Protein AF-A0A024ULC2-F1 (afdb_monomer)

Mean predicted aligned error: 21.26 Å

Organism: NCBI:txid157072

Radius of gyration: 37.59 Å; Cα contacts (8 Å, |Δi|>4): 37; chains: 1; bounding box: 92×59×92 Å

Solvent-accessible surface area (backbone atoms only — not comparable to full-atom values): 13188 Å² total; per-residue (Å²): 132,84,49,76,69,58,52,54,53,50,55,54,48,53,55,51,50,47,55,50,49,51,52,53,53,57,49,44,41,75,72,66,74,50,62,70,65,60,57,52,50,54,48,52,52,52,51,49,56,51,52,52,50,54,51,51,54,50,48,54,50,54,48,55,60,52,65,73,60,80,84,87,84,85,86,86,90,84,86,91,90,89,62,66,71,68,48,52,57,50,50,52,56,51,48,53,53,50,51,52,52,50,48,54,51,47,57,49,50,51,51,54,51,52,55,60,70,69,58,78,51,70,68,54,56,52,51,51,55,51,47,58,59,28,51,80,70,78,48,81,93,76,93,71,70,95,54,102,52,35,70,55,55,52,52,52,50,54,30,49,77,70,62,72,46,75,87,72,86,68,77,94,66,95,77,85,53,72,62,60,59,52,51,53,55,57,63,63,62,68,80,76,69,98,72,78,80,84,76,84,91,86,86,85,86,85,85,89,130

Foldseek 3Di:
DDDPVRLVVVLVVLVVVLVVVLVVLVVCCVVVVDDPVVSVVVSVVSVVVSVVVSVVVVVVVVVVVVVVDDDDDDDDDDDDDDDPPVVVVVVVVVVVVVVVVVVVVVVVVVVVVVVVVPPDDPVNVVQVVVQVVCVVVVDDDDDADPDPCRVLVVVVVVCVVVVVDDPPPDPDDPDPDPSVVSVVVVVVVPPPDPPPPPPDDPPPPPPDD

Structure (mmCIF, N/CA/C/O backbone):
data_AF-A0A024ULC2-F1
#
_entry.id   AF-A0A024ULC2-F1
#
loop_
_atom_site.group_PDB
_atom_site.id
_atom_site.type_symbol
_atom_site.label_atom_id
_atom_site.label_alt_id
_atom_site.label_comp_id
_atom_site.label_asym_id
_atom_site.label_entity_id
_atom_site.label_seq_id
_atom_site.pdbx_PDB_ins_code
_atom_site.Cartn_x
_atom_site.Cartn_y
_atom_site.Cartn_z
_atom_site.occupancy
_atom_site.B_iso_or_equiv
_atom_site.auth_seq_id
_atom_site.auth_comp_id
_atom_site.auth_asym_id
_atom_site.auth_atom_id
_atom_site.pdbx_PDB_model_num
ATOM 1 N N . MET A 1 1 ? -23.558 16.019 43.557 1.00 58.47 1 MET A N 1
ATOM 2 C CA . MET A 1 1 ? -23.318 14.565 43.458 1.00 58.47 1 MET A CA 1
ATOM 3 C C . MET A 1 1 ? -23.415 14.207 41.987 1.00 58.47 1 MET A C 1
ATOM 5 O O . MET A 1 1 ? -24.439 14.498 41.384 1.00 58.47 1 MET A O 1
ATOM 9 N N . GLU A 1 2 ? -22.336 13.730 41.374 1.00 71.62 2 GLU A N 1
ATOM 10 C CA . GLU A 1 2 ? -22.385 13.314 39.969 1.00 71.62 2 GLU A CA 1
ATOM 11 C C . GLU A 1 2 ? -23.274 12.076 39.804 1.00 71.62 2 GLU A C 1
ATOM 13 O O . GLU A 1 2 ? -23.298 11.199 40.668 1.00 71.62 2 GLU A O 1
ATOM 18 N N . SER A 1 3 ? -24.039 12.005 38.714 1.00 82.56 3 SER A N 1
ATOM 19 C CA . SER A 1 3 ? -24.875 10.832 38.443 1.00 82.56 3 SER A CA 1
ATOM 20 C C . SER A 1 3 ? -24.012 9.634 38.038 1.00 82.56 3 SER A C 1
ATOM 22 O O . SER A 1 3 ? -23.005 9.786 37.343 1.00 82.56 3 SER A O 1
ATOM 24 N N . VAL A 1 4 ? -24.456 8.416 38.367 1.00 79.00 4 VAL A N 1
ATOM 25 C CA . VAL A 1 4 ? -23.812 7.153 37.947 1.00 79.00 4 VAL A CA 1
ATOM 26 C C . VAL A 1 4 ? -23.581 7.111 36.427 1.00 79.00 4 VAL A C 1
ATOM 28 O O . VAL A 1 4 ? -22.590 6.552 35.956 1.00 79.00 4 VAL A O 1
ATOM 31 N N . GLY A 1 5 ? -24.486 7.711 35.645 1.00 80.81 5 GLY A N 1
ATOM 32 C CA . GLY A 1 5 ? -24.341 7.825 34.191 1.00 80.81 5 GLY A CA 1
ATOM 33 C C . GLY A 1 5 ? -23.200 8.757 33.771 1.00 80.81 5 GLY A C 1
ATOM 34 O O . GLY A 1 5 ? -22.403 8.394 32.907 1.00 80.81 5 GLY A O 1
ATOM 35 N N . GLN A 1 6 ? -23.083 9.917 34.422 1.00 83.56 6 GLN A N 1
ATOM 36 C CA . GLN A 1 6 ? -22.028 10.902 34.158 1.00 83.56 6 GLN A CA 1
ATOM 37 C C . GLN A 1 6 ? -20.647 10.338 34.516 1.00 83.56 6 GLN A C 1
ATOM 39 O O . GLN A 1 6 ? -19.723 10.433 33.710 1.00 83.56 6 GLN A O 1
ATOM 44 N N . MET A 1 7 ? -20.524 9.647 35.654 1.00 85.25 7 MET A N 1
ATOM 45 C CA . MET A 1 7 ? -19.274 9.000 36.066 1.00 85.25 7 MET A CA 1
ATOM 46 C C . MET A 1 7 ? -18.815 7.930 35.064 1.00 85.25 7 MET A C 1
ATOM 48 O O . MET A 1 7 ? -17.668 7.947 34.621 1.00 85.25 7 MET A O 1
ATOM 52 N N . LYS A 1 8 ? -19.715 7.037 34.627 1.00 83.75 8 LYS A N 1
ATOM 53 C CA . LYS A 1 8 ? -19.390 6.012 33.616 1.00 83.75 8 LYS A CA 1
ATOM 54 C C . LYS A 1 8 ? -18.942 6.623 32.289 1.00 83.75 8 LYS A C 1
ATOM 56 O O . LYS A 1 8 ? -18.092 6.057 31.600 1.00 83.75 8 LYS A O 1
ATOM 61 N N . GLN A 1 9 ? -19.514 7.765 31.915 1.00 87.56 9 GLN A N 1
ATOM 62 C CA . GLN A 1 9 ? -19.106 8.491 30.718 1.00 87.56 9 GLN A CA 1
ATOM 63 C C . GLN A 1 9 ? -17.700 9.082 30.869 1.00 87.56 9 GLN A C 1
ATOM 65 O O . GLN A 1 9 ? -16.911 8.952 29.933 1.00 87.56 9 GLN A O 1
ATOM 70 N N . ARG A 1 10 ? -17.345 9.627 32.041 1.00 90.44 10 ARG A N 1
ATOM 71 C CA . ARG A 1 10 ? -15.963 10.047 32.331 1.00 90.44 10 ARG A CA 1
ATOM 72 C C . ARG A 1 10 ? -14.987 8.877 32.282 1.00 90.44 10 ARG A C 1
ATOM 74 O O . ARG A 1 10 ? -13.997 8.976 31.573 1.00 90.44 10 ARG A O 1
ATOM 81 N N . HIS A 1 11 ? -15.299 7.742 32.917 1.00 90.69 11 HIS A N 1
ATOM 82 C CA . HIS A 1 11 ? -14.439 6.545 32.867 1.00 90.69 11 HIS A CA 1
ATOM 83 C C . HIS A 1 11 ? -14.172 6.104 31.427 1.00 90.69 11 HIS A C 1
ATOM 85 O O . HIS A 1 11 ? -13.047 5.767 31.065 1.00 90.69 11 HIS A O 1
ATOM 91 N N . LYS A 1 12 ? -15.193 6.160 30.563 1.00 91.56 12 LYS A N 1
ATOM 92 C CA . LYS A 1 12 ? -15.043 5.853 29.136 1.00 91.56 12 LYS A CA 1
ATOM 93 C C . LYS A 1 12 ? -14.123 6.844 28.414 1.00 91.56 12 LYS A C 1
ATOM 95 O O . LYS A 1 12 ? -13.382 6.414 27.533 1.00 91.56 12 LYS A O 1
ATOM 100 N N . LEU A 1 13 ? -14.189 8.134 28.745 1.00 90.94 13 LEU A N 1
ATOM 101 C CA . LEU A 1 13 ? -13.299 9.156 28.185 1.00 90.94 13 LEU A CA 1
ATOM 102 C C . LEU A 1 13 ? -11.862 8.964 28.680 1.00 90.94 13 LEU A C 1
ATOM 104 O O . LEU A 1 13 ? -10.958 8.885 27.859 1.00 90.94 13 LEU A O 1
ATOM 108 N N . GLU A 1 14 ? -11.661 8.732 29.975 1.00 91.44 14 GLU A N 1
ATOM 109 C CA . GLU A 1 14 ? -10.338 8.467 30.551 1.00 91.44 14 GLU A CA 1
ATOM 110 C C . GLU A 1 14 ? -9.676 7.229 29.931 1.00 91.44 14 GLU A C 1
ATOM 112 O O . GLU A 1 14 ? -8.492 7.252 29.606 1.00 91.44 14 GLU A O 1
ATOM 117 N N . LEU A 1 15 ? -10.439 6.162 29.665 1.00 91.38 15 LEU A N 1
ATOM 118 C CA . LEU A 1 15 ? -9.929 4.992 28.941 1.00 91.38 15 LEU A CA 1
ATOM 119 C C . LEU A 1 15 ? -9.521 5.322 27.494 1.00 91.38 15 LEU A C 1
ATOM 121 O O . LEU A 1 15 ? -8.573 4.731 26.972 1.00 91.38 15 LEU A O 1
ATOM 125 N N . ARG A 1 16 ? -10.213 6.254 26.825 1.00 90.56 16 ARG A N 1
ATOM 126 C CA . ARG A 1 16 ? -9.823 6.733 25.487 1.00 90.56 16 ARG A CA 1
ATOM 127 C C . ARG A 1 16 ? -8.567 7.595 25.543 1.00 90.56 16 ARG A C 1
ATOM 129 O O . ARG A 1 16 ? -7.695 7.425 24.690 1.00 90.56 16 ARG A O 1
ATOM 136 N N . ASP A 1 17 ? -8.446 8.441 26.555 1.00 91.44 17 ASP A N 1
ATOM 137 C CA . ASP A 1 17 ? -7.269 9.278 26.763 1.00 91.44 17 ASP A CA 1
ATOM 138 C C . ASP A 1 17 ? -6.034 8.428 27.078 1.00 91.44 17 ASP A C 1
ATOM 140 O O . ASP A 1 17 ? -4.975 8.650 26.490 1.00 91.44 17 ASP A O 1
ATOM 144 N N . LEU A 1 18 ? -6.176 7.377 27.895 1.00 93.12 18 LEU A N 1
ATOM 145 C CA . LEU A 1 18 ? -5.109 6.402 28.151 1.00 93.12 18 LEU A CA 1
ATOM 146 C C . LEU A 1 18 ? -4.663 5.693 26.874 1.00 93.12 18 LEU A C 1
ATOM 148 O O . LEU A 1 18 ? -3.468 5.612 26.606 1.00 93.12 18 LEU A O 1
ATOM 152 N N . GLN A 1 19 ? -5.600 5.256 26.024 1.00 89.94 19 GLN A N 1
ATOM 153 C CA . GLN A 1 19 ? -5.259 4.694 24.710 1.00 89.94 19 GLN A CA 1
ATOM 154 C C . GLN A 1 19 ? -4.470 5.691 23.844 1.00 89.94 19 GLN A C 1
ATOM 156 O O . GLN A 1 19 ? -3.556 5.295 23.114 1.00 89.94 19 GLN A O 1
ATOM 161 N N . GLY A 1 20 ? -4.812 6.981 23.913 1.00 91.62 20 GLY A N 1
ATOM 162 C CA . GLY A 1 20 ? -4.065 8.058 23.266 1.00 91.62 20 GLY A CA 1
ATOM 163 C C . GLY A 1 20 ? -2.645 8.201 23.822 1.00 91.62 20 GLY A C 1
ATOM 164 O O . GLY A 1 20 ? -1.683 8.242 23.050 1.00 91.62 20 GLY A O 1
ATOM 165 N N . GLN A 1 21 ? -2.499 8.200 25.148 1.00 90.56 21 GLN A N 1
ATOM 166 C CA . GLN A 1 21 ? -1.209 8.284 25.838 1.00 90.56 21 GLN A CA 1
ATOM 167 C C . GLN A 1 21 ? -0.312 7.082 25.525 1.00 90.56 21 GLN A C 1
ATOM 169 O O . GLN A 1 21 ? 0.857 7.277 25.199 1.00 90.56 21 GLN A O 1
ATOM 174 N N . THR A 1 22 ? -0.850 5.860 25.497 1.00 91.06 22 THR A N 1
ATOM 175 C CA . THR A 1 22 ? -0.102 4.650 25.114 1.00 91.06 22 THR A CA 1
ATOM 176 C C . THR A 1 22 ? 0.437 4.754 23.689 1.00 91.06 22 THR A C 1
ATOM 178 O O . THR A 1 22 ? 1.606 4.459 23.439 1.00 91.06 22 THR A O 1
ATOM 181 N N . LYS A 1 23 ? -0.363 5.257 22.738 1.00 91.06 23 LYS A N 1
ATOM 182 C CA . LYS A 1 23 ? 0.104 5.501 21.361 1.00 91.06 23 LYS A CA 1
ATOM 183 C C . LYS A 1 23 ? 1.183 6.582 21.298 1.00 91.06 23 LYS A C 1
ATOM 185 O O . LYS A 1 23 ? 2.131 6.446 20.525 1.00 91.06 23 LYS A O 1
ATOM 190 N N . ALA A 1 24 ? 1.055 7.651 22.083 1.00 88.75 24 ALA A N 1
ATOM 191 C CA . ALA A 1 24 ? 2.061 8.708 22.149 1.00 88.75 24 ALA A CA 1
ATOM 192 C C . ALA A 1 24 ? 3.385 8.193 22.739 1.00 88.75 24 ALA A C 1
ATOM 194 O O . ALA A 1 24 ? 4.447 8.460 22.179 1.00 88.75 24 ALA A O 1
ATOM 195 N N . LEU A 1 25 ? 3.328 7.398 23.810 1.00 86.94 25 LEU A N 1
ATOM 196 C CA . LEU A 1 25 ? 4.494 6.747 24.411 1.00 86.94 25 LEU A CA 1
ATOM 197 C C . LEU A 1 25 ? 5.145 5.748 23.440 1.00 86.94 25 LEU A C 1
ATOM 199 O O . LEU A 1 25 ? 6.359 5.775 23.259 1.00 86.94 25 LEU A O 1
ATOM 203 N N . ALA A 1 26 ? 4.355 4.962 22.705 1.00 85.50 26 ALA A N 1
ATOM 204 C CA . ALA A 1 26 ? 4.866 4.068 21.664 1.00 85.50 26 ALA A CA 1
ATOM 205 C C . ALA A 1 26 ? 5.540 4.816 20.494 1.00 85.50 26 ALA A C 1
ATOM 207 O O . ALA A 1 26 ? 6.465 4.294 19.874 1.00 85.50 26 ALA A O 1
ATOM 208 N N . LYS A 1 27 ? 5.117 6.049 20.179 1.00 87.19 27 LYS A N 1
ATOM 209 C CA . LYS A 1 27 ? 5.819 6.904 19.205 1.00 87.19 27 LYS A CA 1
ATOM 210 C C . LYS A 1 27 ? 7.147 7.430 19.754 1.00 87.19 27 LYS A C 1
ATOM 212 O O . LYS A 1 27 ? 8.111 7.490 18.996 1.00 87.19 27 LYS A O 1
ATOM 217 N N . LYS A 1 28 ? 7.220 7.767 21.047 1.00 81.62 28 LYS A N 1
ATOM 218 C CA . LYS A 1 28 ? 8.477 8.178 21.702 1.00 81.62 28 LYS A CA 1
ATOM 219 C C . LYS A 1 28 ? 9.522 7.062 21.694 1.00 81.62 28 LYS A C 1
ATOM 221 O O . LYS A 1 28 ? 10.682 7.352 21.437 1.00 81.62 28 LYS A O 1
ATOM 226 N N . LEU A 1 29 ? 9.106 5.797 21.829 1.00 79.12 29 LEU A N 1
ATOM 227 C CA . LEU A 1 29 ? 9.989 4.634 21.640 1.00 79.12 29 LEU A CA 1
ATOM 228 C C . LEU A 1 29 ? 10.737 4.689 20.298 1.00 79.12 29 LEU A C 1
ATOM 230 O O . LEU A 1 29 ? 11.939 4.459 20.247 1.00 79.12 29 LEU A O 1
ATOM 234 N N . LYS A 1 30 ? 10.021 5.014 19.212 1.00 73.12 30 LYS A N 1
ATOM 235 C CA . LYS A 1 30 ? 10.593 5.079 17.859 1.00 73.12 30 LYS A CA 1
ATOM 236 C C . LYS A 1 30 ? 11.509 6.286 17.646 1.00 73.12 30 LYS A C 1
ATOM 238 O O . LYS A 1 30 ? 12.356 6.232 16.765 1.00 73.12 30 LYS A O 1
ATOM 243 N N . LYS A 1 31 ? 11.293 7.377 18.388 1.00 79.94 31 LYS A N 1
ATOM 244 C CA . LYS A 1 31 ? 12.023 8.641 18.217 1.00 79.94 31 LYS A CA 1
ATOM 245 C C . LYS A 1 31 ? 13.296 8.698 19.065 1.00 79.94 31 LYS A C 1
ATOM 247 O O . LYS A 1 31 ? 14.330 9.107 18.555 1.00 79.94 31 LYS A O 1
ATOM 252 N N . ASP A 1 32 ? 13.214 8.269 20.322 1.00 73.31 32 ASP A N 1
ATOM 253 C CA . ASP A 1 32 ? 14.241 8.550 21.332 1.00 73.31 32 ASP A CA 1
ATOM 254 C C . ASP A 1 32 ? 15.053 7.297 21.739 1.00 73.31 32 ASP A C 1
ATOM 256 O O . ASP A 1 32 ? 15.811 7.355 22.700 1.00 73.31 32 ASP A O 1
ATOM 260 N N . ASN A 1 33 ? 14.907 6.156 21.035 1.00 71.38 33 ASN A N 1
ATOM 261 C CA . ASN A 1 33 ? 15.557 4.862 21.348 1.00 71.38 33 ASN A CA 1
ATOM 262 C C . ASN A 1 33 ? 15.486 4.466 22.843 1.00 71.38 33 ASN A C 1
ATOM 264 O O . ASN A 1 33 ? 16.367 3.784 23.365 1.00 71.38 33 ASN A O 1
ATOM 268 N N . LEU A 1 34 ? 14.431 4.901 23.540 1.00 73.81 34 LEU A N 1
ATOM 269 C CA . LEU A 1 34 ? 14.195 4.590 24.949 1.00 73.81 34 LEU A CA 1
ATOM 270 C C . LEU A 1 34 ? 13.991 3.084 25.136 1.00 73.81 34 LEU A C 1
ATOM 272 O O . LEU A 1 34 ? 13.525 2.384 24.233 1.00 73.81 34 LEU A O 1
ATOM 276 N N . SER A 1 35 ? 14.314 2.566 26.321 1.00 79.31 35 SER A N 1
ATOM 277 C CA . SER A 1 35 ? 14.145 1.141 26.593 1.00 79.31 35 SER A CA 1
ATOM 278 C C . SER A 1 35 ? 12.665 0.767 26.512 1.00 79.31 35 SER A C 1
ATOM 280 O O . SER A 1 35 ? 11.820 1.330 27.210 1.00 79.31 35 SER A O 1
ATOM 282 N N . LYS A 1 36 ? 12.341 -0.237 25.688 1.00 84.06 36 LYS A N 1
ATOM 283 C CA . LYS A 1 36 ? 10.984 -0.799 25.569 1.00 84.06 36 LYS A CA 1
ATOM 284 C C . LYS A 1 36 ? 10.373 -1.121 26.942 1.00 84.06 36 LYS A C 1
ATOM 286 O O . LYS A 1 36 ? 9.189 -0.876 27.149 1.00 84.06 36 LYS A O 1
ATOM 291 N N . LYS A 1 37 ? 11.204 -1.572 27.889 1.00 85.88 37 LYS A N 1
ATOM 292 C CA . LYS A 1 37 ? 10.797 -1.902 29.261 1.00 85.88 37 LYS A CA 1
ATOM 293 C C . LYS A 1 37 ? 10.310 -0.688 30.056 1.00 85.88 37 LYS A C 1
ATOM 295 O O . LYS A 1 37 ? 9.334 -0.809 30.782 1.00 85.88 37 LYS A O 1
ATOM 300 N N . GLU A 1 38 ? 10.944 0.474 29.911 1.00 85.75 38 GLU A N 1
ATOM 301 C CA . GLU A 1 38 ? 10.568 1.692 30.650 1.00 85.75 38 GLU A CA 1
ATOM 302 C C . GLU A 1 38 ? 9.215 2.232 30.180 1.00 85.75 38 GLU A C 1
ATOM 304 O O . GLU A 1 38 ? 8.387 2.676 30.976 1.00 85.75 38 GLU A O 1
ATOM 309 N N . ILE A 1 39 ? 8.961 2.155 28.872 1.00 85.38 39 ILE A N 1
ATOM 310 C CA . ILE A 1 39 ? 7.683 2.569 28.291 1.00 85.38 39 ILE A CA 1
ATOM 311 C C . ILE A 1 39 ? 6.567 1.596 28.686 1.00 85.38 39 ILE A C 1
ATOM 313 O O . ILE A 1 39 ? 5.484 2.045 29.055 1.00 85.38 39 ILE A O 1
ATOM 317 N N . GLU A 1 40 ? 6.830 0.288 28.671 1.00 88.19 40 GLU A N 1
ATOM 318 C CA . GLU A 1 40 ? 5.877 -0.728 29.139 1.00 88.19 40 GLU A CA 1
ATOM 319 C C . GLU A 1 40 ? 5.553 -0.575 30.632 1.00 88.19 40 GLU A C 1
ATOM 321 O O . GLU A 1 40 ? 4.381 -0.612 31.003 1.00 88.19 40 GLU A O 1
ATOM 326 N N . GLN A 1 41 ? 6.557 -0.323 31.480 1.00 91.75 41 GLN A N 1
ATOM 327 C CA . GLN A 1 41 ? 6.356 -0.053 32.909 1.00 91.75 41 GLN A CA 1
ATOM 328 C C . GLN A 1 41 ? 5.483 1.182 33.134 1.00 91.75 41 GLN A C 1
ATOM 330 O O . GLN A 1 41 ? 4.500 1.120 33.870 1.00 91.75 41 GLN A O 1
ATOM 335 N N . ARG A 1 42 ? 5.776 2.285 32.438 1.00 87.69 42 ARG A N 1
ATOM 336 C CA . ARG A 1 42 ? 5.008 3.527 32.571 1.00 87.69 42 ARG A CA 1
ATOM 337 C C . ARG A 1 42 ? 3.559 3.379 32.098 1.00 87.69 42 ARG A C 1
ATOM 339 O O . ARG A 1 42 ? 2.664 3.973 32.692 1.00 87.69 42 ARG A O 1
ATOM 346 N N . VAL A 1 43 ? 3.312 2.589 31.051 1.00 90.69 43 VAL A N 1
ATOM 347 C CA . VAL A 1 43 ? 1.948 2.258 30.601 1.00 90.69 43 VAL A CA 1
ATOM 348 C C . VAL A 1 43 ? 1.225 1.420 31.658 1.00 90.69 43 VAL A C 1
ATOM 350 O O . VAL A 1 43 ? 0.110 1.770 32.041 1.00 90.69 43 VAL A O 1
ATOM 353 N N . ALA A 1 44 ? 1.873 0.382 32.192 1.00 92.06 44 ALA A N 1
ATOM 354 C CA . ALA A 1 44 ? 1.289 -0.477 33.220 1.00 92.06 44 ALA A CA 1
ATOM 355 C C . ALA A 1 44 ? 0.945 0.291 34.511 1.00 92.06 44 ALA A C 1
ATOM 357 O O . ALA A 1 44 ? -0.105 0.065 35.115 1.00 92.06 44 ALA A O 1
ATOM 358 N N . GLU A 1 45 ? 1.792 1.236 34.927 1.00 93.31 45 GLU A N 1
ATOM 359 C CA . GLU A 1 45 ? 1.531 2.107 36.079 1.00 93.31 45 GLU A CA 1
ATOM 360 C C . GLU A 1 45 ? 0.311 3.014 35.862 1.00 93.31 45 GLU A C 1
ATOM 362 O O . GLU A 1 45 ? -0.541 3.134 36.749 1.00 93.31 45 GLU A O 1
ATOM 367 N N . LEU A 1 46 ? 0.189 3.620 34.675 1.00 89.94 46 LEU A N 1
ATOM 368 C CA . LEU A 1 46 ? -0.946 4.4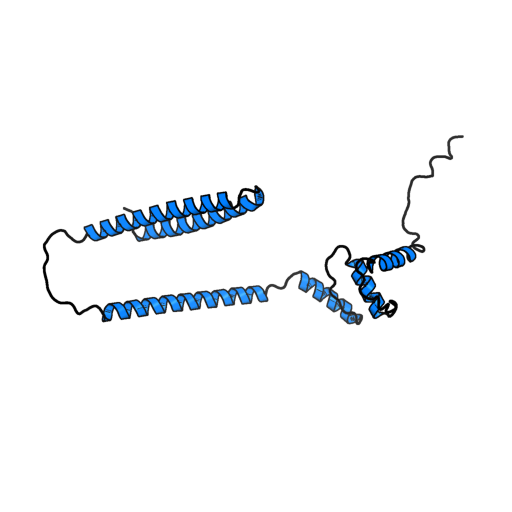78 34.321 1.00 89.94 46 LEU A CA 1
ATOM 369 C C . LEU A 1 46 ? -2.263 3.690 34.260 1.00 89.94 46 LEU A C 1
ATOM 371 O O . LEU A 1 46 ? -3.284 4.144 34.790 1.00 89.94 46 LEU A O 1
ATOM 375 N N . GLU A 1 47 ? -2.246 2.494 33.674 1.00 91.12 47 GLU A N 1
ATOM 376 C CA . GLU A 1 47 ? -3.403 1.592 33.625 1.00 91.12 47 GLU A CA 1
ATOM 377 C C . GLU A 1 47 ? -3.819 1.137 35.029 1.00 91.12 47 GLU A C 1
ATOM 379 O O . GLU A 1 47 ? -5.001 1.170 35.376 1.00 91.12 47 GLU A O 1
ATOM 384 N N . LYS A 1 48 ? -2.855 0.795 35.890 1.00 93.62 48 LYS A N 1
ATOM 385 C CA . LYS A 1 48 ? -3.134 0.396 37.274 1.00 93.62 48 LYS A CA 1
ATOM 386 C C . LYS A 1 48 ? -3.722 1.543 38.101 1.00 93.62 48 LYS A C 1
ATOM 388 O O . LYS A 1 48 ? -4.693 1.333 38.826 1.00 93.62 48 LYS A O 1
ATOM 393 N N . SER A 1 49 ? -3.164 2.752 37.993 1.00 92.12 49 SER A N 1
ATOM 394 C CA . SER A 1 49 ? -3.650 3.941 38.716 1.00 92.12 49 SER A CA 1
ATOM 395 C C . SER A 1 49 ? -5.103 4.269 38.366 1.00 92.12 49 SER A C 1
ATOM 397 O O . SER A 1 49 ? -5.914 4.569 39.243 1.00 92.12 49 SER A O 1
ATOM 399 N N . THR A 1 50 ? -5.438 4.202 37.080 1.00 90.69 50 THR A N 1
ATOM 400 C CA . THR A 1 50 ? -6.773 4.545 36.572 1.00 90.69 50 THR A CA 1
ATOM 401 C C . THR A 1 50 ? -7.793 3.465 36.899 1.00 90.69 50 THR A C 1
ATOM 403 O O . THR A 1 50 ? -8.860 3.784 37.421 1.00 90.69 50 THR A O 1
ATOM 406 N N . ALA A 1 51 ? -7.433 2.190 36.731 1.00 91.69 51 ALA A N 1
ATOM 407 C CA . ALA A 1 51 ? -8.273 1.069 37.139 1.00 91.69 51 ALA A CA 1
ATOM 408 C C . ALA A 1 51 ? -8.564 1.080 38.648 1.00 91.69 51 ALA A C 1
ATOM 410 O O . ALA A 1 51 ? -9.705 0.865 39.054 1.00 91.69 51 ALA A O 1
ATOM 411 N N . SER A 1 52 ? -7.558 1.382 39.480 1.00 91.81 52 SER A N 1
ATOM 412 C CA . SER A 1 52 ? -7.739 1.499 40.931 1.00 91.81 52 SER A CA 1
ATOM 413 C C . SER A 1 52 ? -8.722 2.613 41.290 1.00 91.81 52 SER A C 1
ATOM 415 O O . SER A 1 52 ? -9.600 2.391 42.119 1.00 91.81 52 SER A O 1
ATOM 417 N N . ARG A 1 53 ? -8.613 3.788 40.651 1.00 90.38 53 ARG A N 1
ATOM 418 C CA . ARG A 1 53 ? -9.538 4.913 40.871 1.00 90.38 53 ARG A CA 1
ATOM 419 C C . ARG A 1 53 ? -10.966 4.575 40.445 1.00 90.38 53 ARG A C 1
ATOM 421 O O . ARG A 1 53 ? -11.899 4.767 41.223 1.00 90.38 53 ARG A O 1
ATOM 428 N N . HIS A 1 54 ? -11.143 3.989 39.258 1.00 91.12 54 HIS A N 1
ATOM 429 C CA . HIS A 1 54 ? -12.465 3.567 38.774 1.00 91.12 54 HIS A CA 1
ATOM 430 C C . HIS A 1 54 ? -13.095 2.518 39.695 1.00 91.12 54 HIS A C 1
ATOM 432 O O . HIS A 1 54 ? -14.289 2.594 39.978 1.00 91.12 54 HIS A O 1
ATOM 438 N N . ALA A 1 55 ? -12.305 1.572 40.209 1.00 88.81 55 ALA A N 1
ATOM 439 C CA . ALA A 1 55 ? -12.780 0.562 41.150 1.00 88.81 55 ALA A CA 1
ATOM 440 C C . ALA A 1 55 ? -13.248 1.180 42.477 1.00 88.81 55 ALA A C 1
ATOM 442 O O . ALA A 1 55 ? -14.332 0.837 42.952 1.00 88.81 55 ALA A O 1
ATOM 443 N N . THR A 1 56 ? -12.484 2.122 43.043 1.00 89.50 56 THR A N 1
ATOM 444 C CA . THR A 1 56 ? -12.881 2.818 44.276 1.00 89.50 56 THR A CA 1
ATOM 445 C C . THR A 1 56 ? -14.145 3.646 44.081 1.00 89.50 56 THR A C 1
ATOM 447 O O . THR A 1 56 ? -15.059 3.549 44.892 1.00 89.50 56 THR A O 1
ATOM 450 N N . GLU A 1 57 ? -14.258 4.385 42.974 1.00 88.62 57 GLU A N 1
ATOM 451 C CA . GLU A 1 57 ? -15.442 5.199 42.673 1.00 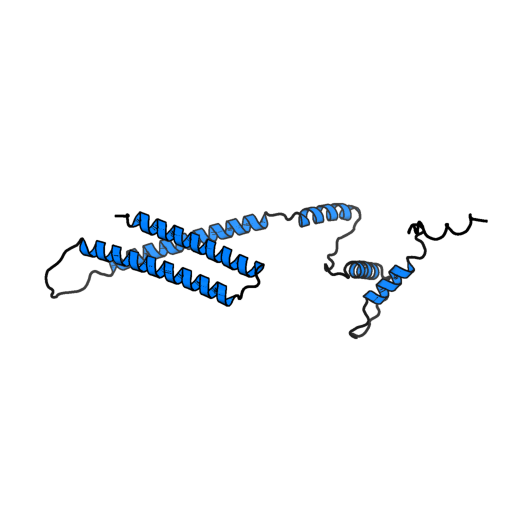88.62 57 GLU A CA 1
ATOM 452 C C . GLU A 1 57 ? -16.704 4.337 42.509 1.00 88.62 57 GLU A C 1
ATOM 454 O O . GLU A 1 57 ? -17.768 4.662 43.045 1.00 88.62 57 GLU A O 1
ATOM 459 N N . LEU A 1 58 ? -16.582 3.188 41.833 1.00 84.12 58 LEU A N 1
ATOM 460 C CA . LEU A 1 58 ? -17.672 2.220 41.715 1.00 84.12 58 LEU A CA 1
ATOM 461 C C . LEU A 1 58 ? -18.059 1.633 43.073 1.00 84.12 58 LEU A C 1
ATOM 463 O O . LEU A 1 58 ? -19.249 1.499 43.352 1.00 84.12 58 LEU A O 1
ATOM 467 N N . GLN A 1 59 ? -17.085 1.309 43.925 1.00 85.19 59 GLN A N 1
ATOM 468 C CA . GLN A 1 59 ? -17.344 0.775 45.258 1.00 85.19 59 GLN A CA 1
ATOM 469 C C . GLN A 1 59 ? -18.049 1.801 46.152 1.00 85.19 59 GLN A C 1
ATOM 471 O O . GLN A 1 59 ? -19.026 1.448 46.810 1.00 85.19 59 GLN A O 1
ATOM 476 N N . THR A 1 60 ? -17.624 3.067 46.123 1.00 86.31 60 THR A N 1
ATOM 477 C CA . THR A 1 60 ? -18.268 4.160 46.862 1.00 86.31 60 THR A CA 1
ATOM 478 C C . THR A 1 60 ? -19.714 4.361 46.415 1.00 86.31 60 THR A C 1
ATOM 480 O O . THR A 1 60 ? -20.599 4.475 47.257 1.00 86.31 60 THR A O 1
ATOM 483 N N . ILE A 1 61 ? -19.996 4.331 45.107 1.00 79.38 61 ILE A N 1
ATOM 484 C CA . ILE A 1 61 ? -21.375 4.428 44.604 1.00 79.38 61 ILE A CA 1
ATOM 485 C C . ILE A 1 61 ? -22.193 3.185 44.955 1.00 79.38 61 ILE A C 1
ATOM 487 O O . ILE A 1 61 ? -23.352 3.307 45.336 1.00 79.38 61 ILE A O 1
ATOM 491 N N . MET A 1 62 ? -21.623 1.983 44.844 1.00 78.19 62 MET A N 1
ATOM 492 C CA . MET A 1 62 ? -22.316 0.750 45.229 1.00 78.19 62 MET A CA 1
ATOM 493 C C . MET A 1 62 ? -22.657 0.733 46.720 1.00 78.19 62 MET A C 1
ATOM 495 O O . MET A 1 62 ? -23.727 0.259 47.087 1.00 78.19 62 MET A O 1
ATOM 499 N N . GLN A 1 63 ? -21.770 1.251 47.569 1.00 79.19 63 GLN A N 1
ATOM 500 C CA . GLN A 1 63 ? -22.025 1.422 48.997 1.00 79.19 63 GLN A CA 1
ATOM 501 C C . GLN A 1 63 ? -23.075 2.509 49.242 1.00 79.19 63 GLN A C 1
ATOM 503 O O . GLN A 1 63 ? -24.020 2.254 49.973 1.00 79.19 63 GLN A O 1
ATOM 508 N N . ALA A 1 64 ? -22.996 3.661 48.572 1.00 74.19 64 ALA A N 1
ATOM 509 C CA . ALA A 1 64 ? -24.000 4.721 48.689 1.00 74.19 64 ALA A CA 1
ATOM 510 C C . ALA A 1 64 ? -25.403 4.273 48.231 1.00 74.19 64 ALA A C 1
ATOM 512 O O . ALA A 1 64 ? -26.397 4.650 48.841 1.00 74.19 64 ALA A O 1
ATOM 513 N N . LEU A 1 65 ? -25.492 3.427 47.198 1.00 64.69 65 LEU A N 1
ATOM 514 C CA . LEU A 1 65 ? -26.752 2.828 46.743 1.00 64.69 65 LEU A CA 1
ATOM 515 C C . LEU A 1 65 ? -27.267 1.749 47.705 1.00 64.69 65 LEU A C 1
ATOM 517 O O . LEU A 1 65 ? -28.472 1.645 47.888 1.00 64.69 65 LEU A O 1
ATOM 521 N N . LYS A 1 66 ? -26.376 0.974 48.340 1.00 63.75 66 LYS A N 1
ATOM 522 C CA . LYS A 1 66 ? -26.749 0.020 49.401 1.00 63.75 66 LYS A CA 1
ATOM 523 C C . LYS A 1 66 ? -27.188 0.710 50.694 1.00 63.75 66 LYS A C 1
ATOM 525 O O . LYS A 1 66 ? -27.999 0.156 51.409 1.00 63.75 66 LYS A O 1
ATOM 530 N N . VAL A 1 67 ? -26.681 1.908 50.981 1.00 52.06 67 VAL A N 1
ATOM 531 C CA . VAL A 1 67 ? -27.047 2.704 52.167 1.00 52.06 67 VAL A CA 1
ATOM 532 C C . VAL A 1 67 ? -28.387 3.442 51.981 1.00 52.06 67 VAL A C 1
ATOM 534 O O . VAL A 1 67 ? -28.947 3.941 52.950 1.00 52.06 67 VAL A O 1
ATOM 537 N N . SER A 1 68 ? -28.949 3.470 50.765 1.00 47.94 68 SER A N 1
ATOM 538 C CA . SER A 1 68 ? -30.289 4.024 50.509 1.00 47.94 68 SER A CA 1
ATOM 539 C C . SER A 1 68 ? -31.437 3.025 50.733 1.00 47.94 68 SER A C 1
ATOM 541 O O . SER A 1 68 ? -32.592 3.430 50.630 1.00 47.94 68 SER A O 1
ATOM 543 N N . GLU A 1 69 ? -31.143 1.760 51.051 1.00 43.31 69 GLU A N 1
ATOM 544 C CA . GLU A 1 69 ? -32.118 0.776 51.542 1.00 43.31 69 GLU A CA 1
ATOM 545 C C . GLU A 1 69 ? -31.621 0.195 52.878 1.00 43.31 69 GLU A C 1
ATOM 547 O O . GLU A 1 69 ? -30.886 -0.784 52.913 1.00 43.31 69 GLU A O 1
ATOM 552 N N . GLU A 1 70 ? -32.026 0.887 53.947 1.00 38.97 70 GLU A N 1
ATOM 553 C CA . GLU A 1 70 ? -32.167 0.475 55.353 1.00 38.97 70 GLU A CA 1
ATOM 554 C C . GLU A 1 70 ? -30.990 -0.121 56.154 1.00 38.97 70 GLU A C 1
ATOM 556 O O . GLU A 1 70 ? -30.262 -1.031 55.769 1.00 38.97 70 GLU A O 1
ATOM 561 N N . ALA A 1 71 ? -30.935 0.326 57.409 1.00 34.75 71 ALA A N 1
ATOM 562 C CA . ALA A 1 71 ? -30.588 -0.508 58.553 1.00 34.75 71 ALA A CA 1
ATOM 563 C C . ALA A 1 71 ? -31.591 -0.193 59.686 1.00 34.75 71 ALA A C 1
ATOM 565 O O . ALA A 1 71 ? -32.047 0.955 59.734 1.00 34.75 71 ALA A O 1
ATOM 566 N N . PRO A 1 72 ? -31.851 -1.086 60.664 1.00 53.28 72 PRO A N 1
ATOM 567 C CA . PRO A 1 72 ? -31.487 -2.512 60.762 1.00 53.28 72 PRO A CA 1
ATOM 568 C C . PRO A 1 72 ? -32.660 -3.424 61.222 1.00 53.28 72 PRO A C 1
ATOM 570 O O . PRO A 1 72 ? -33.443 -2.993 62.054 1.00 53.28 72 PRO A O 1
ATOM 573 N N . ASP A 1 73 ? -32.723 -4.705 60.817 1.00 28.84 73 ASP A N 1
ATOM 574 C CA . ASP A 1 73 ? -33.171 -5.780 61.738 1.00 28.84 73 ASP A CA 1
ATOM 575 C C . ASP A 1 73 ? -32.877 -7.216 61.232 1.00 28.84 73 ASP A C 1
ATOM 577 O O . ASP A 1 73 ? -33.303 -7.638 60.161 1.00 28.84 73 ASP A O 1
ATOM 581 N N . VAL A 1 74 ? -32.070 -7.925 62.025 1.00 37.19 74 VAL A N 1
ATOM 582 C CA . VAL A 1 74 ? -32.112 -9.342 62.448 1.00 37.19 74 VAL A CA 1
ATOM 583 C C . VAL A 1 74 ? -32.651 -10.441 61.490 1.00 37.19 74 VAL A C 1
ATOM 585 O O . VAL A 1 74 ? -33.831 -10.560 61.187 1.00 37.19 74 VAL A O 1
ATOM 588 N N . THR A 1 75 ? -31.760 -11.379 61.136 1.00 36.84 75 THR A N 1
ATOM 589 C CA . THR A 1 75 ? -32.038 -12.779 60.710 1.00 36.84 75 THR A CA 1
ATOM 590 C C . THR A 1 75 ? -32.658 -13.612 61.854 1.00 36.84 75 THR A C 1
ATOM 592 O O . THR A 1 75 ? -32.227 -13.357 62.979 1.00 36.84 75 THR A O 1
ATOM 595 N N . PRO A 1 76 ? -33.473 -14.692 61.653 1.00 44.88 76 PRO A N 1
ATOM 596 C CA . PRO A 1 76 ? -33.147 -15.791 60.718 1.00 44.88 76 PRO A CA 1
ATOM 597 C C . PRO A 1 76 ? -34.300 -16.636 60.085 1.00 44.88 76 PRO A C 1
ATOM 599 O O . PRO A 1 76 ? -35.400 -16.746 60.605 1.00 44.88 76 PRO A O 1
ATOM 602 N N . ALA A 1 77 ? -33.929 -17.359 59.011 1.00 32.66 77 ALA A N 1
ATOM 603 C CA . ALA A 1 77 ? -34.451 -18.656 58.518 1.00 32.66 77 ALA A CA 1
ATOM 604 C C . ALA A 1 77 ? -35.884 -18.786 57.922 1.00 32.66 77 ALA A C 1
ATOM 606 O O . ALA A 1 77 ? -36.867 -18.852 58.644 1.00 32.66 77 ALA A O 1
ATOM 607 N N . SER A 1 78 ? -35.997 -19.047 56.605 1.00 29.06 78 SER A N 1
ATOM 608 C CA . SER A 1 78 ? -36.371 -20.369 56.033 1.00 29.06 78 SER A CA 1
ATOM 609 C C . SER A 1 78 ? -36.535 -20.342 54.492 1.00 29.06 78 SER A C 1
ATOM 611 O O . SER A 1 78 ? -36.931 -19.335 53.918 1.00 29.06 78 SER A O 1
ATOM 613 N N . ALA A 1 79 ? -36.232 -21.490 53.869 1.00 32.66 79 ALA A N 1
ATOM 614 C CA . ALA A 1 79 ? -36.604 -21.980 52.528 1.00 32.66 79 ALA A CA 1
ATOM 615 C C . ALA A 1 79 ? -36.058 -21.291 51.239 1.00 32.66 79 ALA A C 1
ATOM 617 O O . ALA A 1 79 ? -36.373 -20.139 50.945 1.00 32.66 79 ALA A O 1
ATOM 618 N N . PRO A 1 80 ? -35.310 -22.027 50.384 1.00 46.88 80 PRO A N 1
ATOM 619 C CA . PRO A 1 80 ? -35.000 -21.637 49.008 1.00 46.88 80 PRO A CA 1
ATOM 620 C C . PRO A 1 80 ? -36.076 -22.166 48.039 1.00 46.88 80 PRO A C 1
ATOM 622 O O . PRO A 1 80 ? -36.662 -23.200 48.322 1.00 46.88 80 PRO A O 1
ATOM 625 N N . VAL A 1 81 ? -36.309 -21.476 46.910 1.00 45.00 81 VAL A N 1
ATOM 626 C CA . VAL A 1 81 ? -36.692 -21.969 45.552 1.00 45.00 81 VAL A CA 1
ATOM 627 C C . VAL A 1 81 ? -37.445 -20.843 44.821 1.00 45.00 81 VAL A C 1
ATOM 629 O O . VAL A 1 81 ? -38.658 -20.881 44.717 1.00 45.00 81 VAL A O 1
ATOM 632 N N . VAL A 1 82 ? -36.740 -19.818 44.314 1.00 43.12 82 VAL A N 1
ATOM 633 C CA . VAL A 1 82 ? -37.203 -18.971 43.183 1.00 43.12 82 VAL A CA 1
ATOM 634 C C . VAL A 1 82 ? -35.994 -18.274 42.514 1.00 43.12 82 VAL A C 1
ATOM 636 O O . VAL A 1 82 ? -35.846 -17.054 42.563 1.00 43.12 82 VAL A O 1
ATOM 639 N N . VAL A 1 83 ? -35.040 -19.025 41.949 1.00 47.78 83 VAL A N 1
ATOM 640 C CA . VAL A 1 83 ? -33.829 -18.428 41.317 1.00 47.78 83 VAL A CA 1
ATOM 641 C C . VAL A 1 83 ? -33.682 -18.778 39.826 1.00 47.78 83 VAL A C 1
ATOM 643 O O . VAL A 1 83 ? -33.046 -18.028 39.086 1.00 47.78 83 VAL A O 1
ATOM 646 N N . GLU A 1 84 ? -34.344 -19.832 39.345 1.00 46.97 84 GLU A N 1
ATOM 647 C CA . GLU A 1 84 ? -34.144 -20.398 37.998 1.00 46.97 84 GLU A CA 1
ATOM 648 C C . GLU A 1 84 ? -34.763 -19.578 36.839 1.00 46.97 84 GLU A C 1
ATOM 650 O O . GLU A 1 84 ? -34.159 -19.448 35.778 1.00 46.97 84 GLU A O 1
ATOM 655 N N . GLU A 1 85 ? -35.923 -18.933 36.994 1.00 49.75 85 GLU A N 1
ATOM 656 C CA . GLU A 1 85 ? -36.534 -18.216 35.850 1.00 49.75 85 GLU A CA 1
ATOM 657 C C . GLU A 1 85 ? -35.868 -16.863 35.541 1.00 49.75 85 GLU A C 1
ATOM 659 O O . GLU A 1 85 ? -35.718 -16.468 34.381 1.00 49.75 85 GLU A O 1
ATOM 664 N N . LYS A 1 86 ? -35.387 -16.148 36.567 1.00 51.09 86 LYS A N 1
ATOM 665 C CA . LYS A 1 86 ? -34.688 -14.861 36.383 1.00 51.09 86 LYS A CA 1
ATOM 666 C C . LYS A 1 86 ? -33.263 -15.038 35.851 1.00 51.09 86 LYS A C 1
ATOM 668 O O . LYS A 1 86 ? -32.744 -14.119 35.207 1.00 51.09 86 LYS A O 1
ATOM 673 N N . SER A 1 87 ? -32.617 -16.176 36.117 1.00 52.69 87 SER A N 1
ATOM 674 C CA . SER A 1 87 ? -31.280 -16.482 35.597 1.00 52.69 87 SER A CA 1
ATOM 675 C C . SER A 1 87 ? -31.340 -16.794 34.099 1.00 52.69 87 SER A C 1
ATOM 677 O O . SER A 1 87 ? -30.567 -16.211 33.340 1.00 52.69 87 SER A O 1
ATOM 679 N N . ASN A 1 88 ? -32.322 -17.579 33.648 1.00 55.31 88 ASN A N 1
ATOM 680 C CA . ASN A 1 88 ? -32.496 -17.947 32.240 1.00 55.31 88 ASN A CA 1
ATOM 681 C C . ASN A 1 88 ? -32.818 -16.739 31.340 1.00 55.31 88 ASN A C 1
ATOM 683 O O . ASN A 1 88 ? -32.148 -16.529 30.327 1.00 55.31 88 ASN A O 1
ATOM 687 N N . ALA A 1 89 ? -33.717 -15.843 31.765 1.00 61.75 89 ALA A N 1
ATOM 688 C CA . ALA A 1 89 ? -33.992 -14.597 31.037 1.00 61.75 89 ALA A CA 1
ATOM 689 C C . ALA A 1 89 ? -32.773 -13.646 30.983 1.00 61.75 89 ALA A C 1
ATOM 691 O O . ALA A 1 89 ? -32.568 -12.910 30.009 1.00 61.75 89 ALA A O 1
ATOM 692 N N . ARG A 1 90 ? -31.918 -13.654 32.019 1.00 62.53 90 ARG A N 1
ATOM 693 C CA . ARG A 1 90 ? -30.647 -12.905 32.024 1.00 62.53 90 ARG A CA 1
ATOM 694 C C . ARG A 1 90 ? -29.605 -13.529 31.096 1.00 62.53 90 ARG A C 1
ATOM 696 O O . ARG A 1 90 ? -28.889 -12.778 30.429 1.00 62.53 90 ARG A O 1
ATOM 703 N N . LEU A 1 91 ? -29.525 -14.858 31.036 1.00 65.19 91 LEU A N 1
ATOM 704 C CA . LEU A 1 91 ? -28.624 -15.589 30.142 1.00 65.19 91 LEU A CA 1
ATOM 705 C C . LEU A 1 91 ? -28.999 -15.367 28.672 1.00 65.19 91 LEU A C 1
ATOM 707 O O . LEU A 1 91 ? -28.123 -15.046 27.869 1.00 65.19 91 LEU A O 1
ATOM 711 N N . GLU A 1 92 ? -30.287 -15.405 28.335 1.00 74.75 92 GLU A N 1
ATOM 712 C CA . GLU A 1 92 ? -30.774 -15.169 26.972 1.00 74.75 92 GLU A CA 1
ATOM 713 C C . GLU A 1 92 ? -30.534 -13.715 26.518 1.00 74.75 92 GLU A C 1
ATOM 715 O O . GLU A 1 92 ? -30.041 -13.455 25.417 1.00 74.75 92 GLU A O 1
ATOM 720 N N . LYS A 1 93 ? -30.769 -12.732 27.400 1.00 76.31 93 LYS A N 1
ATOM 721 C CA . LYS A 1 93 ? -30.455 -11.318 27.124 1.00 76.31 93 LYS A CA 1
ATOM 722 C C . LYS A 1 93 ? -28.948 -11.085 26.950 1.00 76.31 93 LYS A C 1
ATOM 724 O O . LYS A 1 93 ? -28.540 -10.234 26.154 1.00 76.31 93 LYS A O 1
ATOM 729 N N . ALA A 1 94 ? -28.111 -11.836 27.669 1.00 76.62 94 ALA A N 1
ATOM 730 C CA . ALA A 1 94 ? -26.660 -11.801 27.514 1.00 76.62 94 ALA A CA 1
ATOM 731 C C . ALA A 1 94 ? -26.195 -12.456 26.201 1.00 76.62 94 ALA A C 1
ATOM 733 O O . ALA A 1 94 ? -25.299 -11.913 25.552 1.00 76.62 94 ALA A O 1
ATOM 734 N N . GLN A 1 95 ? -26.816 -13.563 25.782 1.00 81.06 95 GLN A N 1
ATOM 735 C CA . GLN A 1 95 ? -26.559 -14.212 24.491 1.00 81.06 95 GLN A CA 1
ATOM 736 C C . GLN A 1 95 ? -26.930 -13.291 23.325 1.00 81.06 95 GLN A C 1
ATOM 738 O O . GLN A 1 95 ? -26.054 -12.951 22.534 1.00 81.06 95 GLN A O 1
ATOM 743 N N . ARG A 1 96 ? -28.142 -12.718 23.316 1.00 83.56 96 ARG A N 1
ATOM 744 C CA . ARG A 1 96 ? -28.572 -11.749 22.286 1.00 83.56 96 ARG A CA 1
ATOM 745 C C . ARG A 1 96 ? -27.624 -10.549 22.166 1.00 83.56 96 ARG A C 1
ATOM 747 O O . ARG A 1 96 ? -27.376 -10.053 21.070 1.00 83.56 96 ARG A O 1
ATOM 754 N N . LYS A 1 97 ? -27.044 -10.084 23.279 1.00 84.44 97 LYS A N 1
ATOM 755 C CA . LYS A 1 97 ? -26.046 -8.999 23.276 1.00 84.44 97 LYS A CA 1
ATOM 756 C C . LYS A 1 97 ? -24.695 -9.437 22.689 1.00 84.44 97 LYS A C 1
ATOM 758 O O . LYS A 1 97 ? -24.035 -8.629 22.038 1.00 84.44 97 LYS A O 1
ATOM 763 N N . ARG A 1 98 ? -24.275 -10.690 22.912 1.00 86.94 98 ARG A N 1
ATOM 764 C CA . ARG A 1 98 ? -23.064 -11.275 22.306 1.00 86.94 98 ARG A CA 1
ATOM 765 C C . ARG A 1 98 ? -23.246 -11.496 20.808 1.00 86.94 98 ARG A C 1
ATOM 767 O O . ARG A 1 98 ? -22.333 -11.172 20.056 1.00 86.94 98 ARG A O 1
ATOM 774 N N . ASP A 1 99 ? -24.412 -11.973 20.389 1.00 84.38 99 ASP A N 1
ATOM 775 C CA . ASP A 1 99 ? -24.716 -12.230 18.980 1.00 84.38 99 ASP A CA 1
ATOM 776 C C . ASP A 1 99 ? -24.862 -10.929 18.194 1.00 84.38 99 ASP A C 1
ATOM 778 O O . ASP A 1 99 ? -24.250 -10.789 17.140 1.00 84.38 99 ASP A O 1
ATOM 782 N N . LYS A 1 100 ? -25.536 -9.916 18.760 1.00 91.25 100 LYS A N 1
ATOM 783 C CA . LYS A 1 100 ? -25.574 -8.567 18.176 1.00 91.25 100 LYS A CA 1
ATOM 784 C C . LYS A 1 100 ? -24.170 -7.980 18.003 1.00 91.25 100 LYS A C 1
ATOM 786 O O . LYS A 1 100 ? -23.850 -7.476 16.935 1.00 91.25 100 LYS A O 1
ATOM 791 N N . LYS A 1 101 ? -23.304 -8.107 19.016 1.00 91.06 101 LYS A N 1
ATOM 792 C CA . LYS A 1 101 ? -21.906 -7.658 18.919 1.00 91.06 101 LYS A CA 1
ATOM 793 C C . LYS A 1 101 ? -21.123 -8.438 17.856 1.00 91.06 101 LYS A C 1
ATOM 795 O O . LYS A 1 101 ? -20.321 -7.851 17.142 1.00 91.06 101 LYS A O 1
ATOM 800 N N . ARG A 1 102 ? -21.336 -9.754 17.753 1.00 89.19 102 ARG A N 1
ATOM 801 C CA . ARG A 1 102 ? -20.695 -10.602 16.737 1.00 89.19 102 ARG A CA 1
ATOM 802 C C . ARG A 1 102 ? -21.129 -10.200 15.329 1.00 89.19 102 ARG A C 1
ATOM 804 O O . ARG A 1 102 ? -20.287 -10.175 14.440 1.00 89.19 102 ARG A O 1
ATOM 811 N N . GLN A 1 103 ? -22.407 -9.884 15.144 1.00 89.19 103 GLN A N 1
ATOM 812 C CA . GLN A 1 103 ? -22.941 -9.430 13.866 1.00 89.19 103 GLN A CA 1
ATOM 813 C C . GLN A 1 103 ? -22.376 -8.058 13.484 1.00 89.19 103 GLN A C 1
ATOM 815 O O . GLN A 1 103 ? -21.840 -7.912 12.397 1.00 89.19 103 GLN A O 1
ATOM 820 N N . GLU A 1 104 ? -22.372 -7.095 14.410 1.00 89.56 104 GLU A N 1
ATOM 821 C CA . GLU A 1 104 ? -21.784 -5.767 14.180 1.00 89.56 104 GLU A CA 1
ATOM 822 C C . GLU A 1 104 ? -20.281 -5.835 13.844 1.00 89.56 104 GLU A C 1
ATOM 824 O O . GLU A 1 104 ? -19.798 -5.069 13.013 1.00 89.56 104 GLU A O 1
ATOM 829 N N . GLU A 1 105 ? -19.528 -6.750 14.466 1.00 88.06 105 GLU A N 1
ATOM 830 C CA . GLU A 1 105 ? -18.108 -6.965 14.156 1.00 88.06 105 GLU A CA 1
ATOM 831 C C . GLU A 1 105 ? -17.919 -7.558 12.752 1.00 88.06 105 GLU A C 1
ATOM 833 O O . GLU A 1 105 ? -17.028 -7.115 12.031 1.00 88.06 105 GLU A O 1
ATOM 838 N N . ARG A 1 106 ? -18.769 -8.513 12.348 1.00 90.69 106 ARG A N 1
ATOM 839 C CA . ARG A 1 106 ? -18.765 -9.088 10.993 1.00 90.69 106 ARG A CA 1
ATOM 840 C C . ARG A 1 106 ? -19.100 -8.034 9.948 1.00 90.69 106 ARG A C 1
ATOM 842 O O . ARG A 1 106 ? -18.280 -7.784 9.078 1.00 90.69 106 ARG A O 1
ATOM 849 N N . ASP A 1 107 ? -20.212 -7.321 10.115 1.00 90.44 107 ASP A N 1
ATOM 850 C CA . ASP A 1 107 ? -20.636 -6.269 9.186 1.00 90.44 107 ASP A CA 1
ATOM 851 C C . ASP A 1 107 ? -19.564 -5.168 9.060 1.00 90.44 107 ASP A C 1
ATOM 853 O O . ASP A 1 107 ? -19.361 -4.578 7.997 1.00 90.44 107 ASP A O 1
ATOM 857 N N . ARG A 1 108 ? -18.841 -4.879 10.150 1.00 90.19 108 ARG A N 1
ATOM 858 C CA . ARG A 1 108 ? -17.712 -3.945 10.138 1.00 90.19 108 ARG A CA 1
ATOM 859 C C . ARG A 1 108 ? -16.501 -4.503 9.393 1.00 90.19 108 ARG A C 1
ATOM 861 O O . ARG A 1 108 ? -15.871 -3.755 8.649 1.00 90.19 108 ARG A O 1
ATOM 868 N N . GLN A 1 109 ? -16.147 -5.765 9.615 1.00 88.25 109 GLN A N 1
ATOM 869 C CA . GLN A 1 109 ? -15.054 -6.427 8.901 1.00 88.25 109 GLN A CA 1
ATOM 870 C C . GLN A 1 109 ? -15.348 -6.508 7.404 1.00 88.25 109 GLN A C 1
ATOM 872 O O . GLN A 1 109 ? -14.468 -6.188 6.611 1.00 88.25 109 GLN A O 1
ATOM 877 N N . ASP A 1 110 ? -16.587 -6.815 7.029 1.00 88.56 110 ASP A N 1
ATOM 878 C CA . ASP A 1 110 ? -17.023 -6.885 5.636 1.00 88.56 110 ASP A CA 1
ATOM 879 C C . ASP A 1 110 ? -16.945 -5.511 4.956 1.00 88.56 110 ASP A C 1
ATOM 881 O O . ASP A 1 110 ? -16.450 -5.407 3.834 1.00 88.56 110 ASP A O 1
ATOM 885 N N . ARG A 1 111 ? -17.327 -4.427 5.653 1.00 87.00 111 ARG A N 1
ATOM 886 C CA . ARG A 1 111 ? -17.136 -3.051 5.149 1.00 87.00 111 ARG A CA 1
ATOM 887 C C . ARG A 1 111 ? -15.665 -2.716 4.922 1.00 87.00 111 ARG A C 1
ATOM 889 O O . ARG A 1 111 ? -15.321 -2.198 3.866 1.00 87.00 111 ARG A O 1
ATOM 896 N N . ILE A 1 112 ? -14.796 -3.041 5.880 1.00 80.00 112 ILE A N 1
ATOM 897 C CA . ILE A 1 112 ? -13.352 -2.791 5.757 1.00 80.00 112 ILE A CA 1
ATOM 898 C C . ILE A 1 112 ? -12.753 -3.625 4.616 1.00 80.00 112 ILE A C 1
ATOM 900 O O . ILE A 1 112 ? -11.933 -3.117 3.855 1.00 80.00 112 ILE A O 1
ATOM 904 N N . ALA A 1 113 ? -13.164 -4.887 4.473 1.00 84.12 113 ALA A N 1
ATOM 905 C CA . ALA A 1 113 ? -12.713 -5.762 3.397 1.00 84.12 113 ALA A CA 1
ATOM 906 C C . ALA A 1 113 ? -13.133 -5.213 2.027 1.00 84.12 113 ALA A C 1
ATOM 908 O O . ALA A 1 113 ? -12.293 -5.102 1.135 1.00 84.12 113 ALA A O 1
ATOM 909 N N . PHE A 1 114 ? -14.391 -4.789 1.889 1.00 84.06 114 PHE A N 1
ATOM 910 C CA . PHE A 1 114 ? -14.910 -4.181 0.667 1.00 84.06 114 PHE A CA 1
ATOM 911 C C . PHE A 1 114 ? -14.174 -2.884 0.307 1.00 84.06 114 PHE A C 1
ATOM 913 O O . PHE A 1 114 ? -13.719 -2.721 -0.823 1.00 84.06 114 PHE A O 1
ATOM 920 N N . GLU A 1 115 ? -13.985 -1.986 1.277 1.00 82.00 115 GLU A N 1
ATOM 921 C CA . GLU A 1 115 ? -13.218 -0.753 1.079 1.00 82.00 115 GLU A CA 1
ATOM 922 C C . GLU A 1 115 ? -11.770 -1.063 0.681 1.00 82.00 115 GLU A C 1
ATOM 924 O O . GLU A 1 115 ? -11.257 -0.458 -0.253 1.00 82.00 115 GLU A O 1
ATOM 929 N N . SER A 1 116 ? -11.125 -2.049 1.313 1.00 74.94 116 SER A N 1
ATOM 930 C CA . SER A 1 116 ? -9.744 -2.432 0.993 1.00 74.94 116 SER A CA 1
ATOM 931 C C . SER A 1 116 ? -9.578 -3.032 -0.405 1.00 74.94 116 SER A C 1
ATOM 933 O O . SER A 1 116 ? -8.537 -2.831 -1.025 1.00 74.94 116 SER A O 1
ATOM 935 N N . GLN A 1 117 ? -10.594 -3.736 -0.914 1.00 75.12 117 GLN A N 1
ATOM 936 C CA . GLN A 1 117 ? -10.581 -4.305 -2.264 1.00 75.12 117 GLN A CA 1
ATOM 937 C C . GLN A 1 117 ? -10.828 -3.238 -3.335 1.00 75.12 117 GLN A C 1
ATOM 939 O O . GLN A 1 117 ? -10.258 -3.324 -4.418 1.00 75.12 117 GLN A O 1
ATOM 944 N N . ASN A 1 118 ? -11.626 -2.212 -3.026 1.00 75.25 118 ASN A N 1
ATOM 945 C CA . ASN A 1 118 ? -11.909 -1.111 -3.950 1.00 75.25 118 ASN A CA 1
ATOM 946 C C . ASN A 1 118 ? -10.831 -0.017 -3.975 1.00 75.25 118 ASN A C 1
ATOM 948 O O . ASN A 1 118 ? -10.903 0.890 -4.806 1.00 75.25 118 ASN A O 1
ATOM 952 N N . VAL A 1 119 ? -9.829 -0.071 -3.095 1.00 81.31 119 VAL A N 1
ATOM 953 C CA . VAL A 1 119 ? -8.676 0.832 -3.169 1.00 81.31 119 VAL A CA 1
ATOM 954 C C . VAL A 1 119 ? -7.756 0.355 -4.293 1.00 81.31 119 VAL A C 1
ATOM 956 O O . VAL A 1 119 ? -6.875 -0.479 -4.097 1.00 81.31 119 VAL A O 1
ATOM 959 N N . VAL A 1 120 ? -7.954 0.909 -5.489 1.00 80.12 120 VAL A N 1
ATOM 960 C CA . VAL A 1 120 ? -7.007 0.756 -6.598 1.00 80.12 120 VAL A CA 1
ATOM 961 C C . VAL A 1 120 ? -5.753 1.564 -6.271 1.00 80.12 120 VAL A C 1
ATOM 963 O O . VAL A 1 120 ? -5.811 2.774 -6.044 1.00 80.12 120 VAL A O 1
ATOM 966 N N . SER A 1 121 ? -4.601 0.897 -6.217 1.00 88.31 121 SER A N 1
ATOM 967 C CA . SER A 1 121 ? -3.329 1.572 -5.954 1.00 88.31 121 SER A CA 1
ATOM 968 C C . SER A 1 121 ? -2.852 2.343 -7.186 1.00 88.31 121 SER A C 1
ATOM 970 O O . SER A 1 121 ? -2.989 1.875 -8.315 1.00 88.31 121 SER A O 1
ATOM 972 N N . GLN A 1 122 ? -2.211 3.497 -6.985 1.00 90.88 122 GLN A N 1
ATOM 973 C CA . GLN A 1 122 ? -1.660 4.287 -8.093 1.00 90.88 122 GLN A CA 1
ATOM 974 C C . GLN A 1 122 ? -0.632 3.496 -8.922 1.00 90.88 122 GLN A C 1
ATOM 976 O O . GLN A 1 122 ? -0.610 3.603 -10.143 1.00 90.88 122 GLN A O 1
ATOM 981 N N . ARG A 1 123 ? 0.121 2.597 -8.269 1.00 90.00 123 ARG A N 1
ATOM 982 C CA . ARG A 1 123 ? 1.020 1.638 -8.926 1.00 90.00 123 ARG A CA 1
ATOM 983 C C . ARG A 1 123 ? 0.288 0.745 -9.935 1.00 90.00 123 ARG A C 1
ATOM 985 O O . ARG A 1 123 ? 0.824 0.500 -11.006 1.00 90.00 123 ARG A O 1
ATOM 992 N N . GLN A 1 124 ? -0.899 0.235 -9.600 1.00 90.88 124 GLN A N 1
ATOM 993 C CA . GLN A 1 124 ? -1.675 -0.609 -10.519 1.00 90.88 124 GLN A CA 1
ATOM 994 C C . GLN A 1 124 ? -2.138 0.189 -11.735 1.00 90.88 124 GLN A C 1
ATOM 996 O O . GLN A 1 124 ? -1.952 -0.274 -12.849 1.00 90.88 124 GLN A O 1
ATOM 1001 N N . ILE A 1 125 ? -2.619 1.420 -11.533 1.00 93.25 125 ILE A N 1
ATOM 1002 C CA . ILE A 1 125 ? -3.023 2.311 -12.633 1.00 93.25 125 ILE A CA 1
ATOM 1003 C C . ILE A 1 125 ? -1.850 2.562 -13.590 1.00 93.25 125 ILE A C 1
ATOM 1005 O O . ILE A 1 125 ? -2.014 2.501 -14.806 1.00 93.25 125 ILE A O 1
ATOM 1009 N N . GLU A 1 126 ? -0.655 2.820 -13.053 1.00 94.94 126 GLU A N 1
ATOM 1010 C CA . GLU A 1 126 ? 0.558 3.009 -13.855 1.00 94.94 126 GLU A CA 1
ATOM 1011 C C . GLU A 1 126 ? 0.958 1.732 -14.608 1.00 94.94 126 GLU A C 1
ATOM 1013 O O . GLU A 1 126 ? 1.251 1.791 -15.802 1.00 94.94 126 GLU A O 1
ATOM 1018 N N . ILE A 1 127 ? 0.935 0.572 -13.942 1.00 93.75 127 ILE A N 1
ATOM 1019 C CA . ILE A 1 127 ? 1.236 -0.723 -14.571 1.00 93.75 127 ILE A CA 1
ATOM 1020 C C . ILE A 1 127 ? 0.237 -1.027 -15.691 1.00 93.75 127 ILE A C 1
ATOM 1022 O O . ILE A 1 127 ? 0.658 -1.447 -16.766 1.00 93.75 127 ILE A O 1
ATOM 1026 N N . ASP A 1 128 ? -1.052 -0.777 -15.470 1.00 93.69 128 ASP A N 1
ATOM 1027 C CA . ASP A 1 128 ? -2.113 -0.993 -16.454 1.00 93.69 128 ASP A CA 1
ATOM 1028 C C . ASP A 1 128 ? -1.965 -0.042 -17.648 1.00 93.69 128 ASP A C 1
ATOM 1030 O O . ASP A 1 128 ? -2.108 -0.439 -18.804 1.00 93.69 128 ASP A O 1
ATOM 1034 N N . ALA A 1 129 ? -1.604 1.220 -17.404 1.00 95.19 129 ALA A N 1
ATOM 1035 C CA . ALA A 1 129 ? -1.316 2.168 -18.474 1.00 95.19 129 ALA A CA 1
ATOM 1036 C C . ALA A 1 129 ? -0.129 1.708 -19.341 1.00 95.19 129 ALA A C 1
ATOM 1038 O O . ALA A 1 129 ? -0.207 1.760 -20.571 1.00 95.19 129 ALA A O 1
ATOM 1039 N N . ILE A 1 130 ? 0.949 1.220 -18.719 1.00 95.12 130 ILE A N 1
ATOM 1040 C CA . ILE A 1 130 ? 2.124 0.704 -19.434 1.00 95.12 130 ILE A CA 1
ATOM 1041 C C . ILE A 1 130 ? 1.781 -0.602 -20.168 1.00 95.12 130 ILE A C 1
ATOM 1043 O O . ILE A 1 130 ? 2.168 -0.777 -21.324 1.00 95.12 130 ILE A O 1
ATOM 1047 N N . SER A 1 131 ? 1.035 -1.517 -19.543 1.00 94.94 131 SER A N 1
ATOM 1048 C CA . SER A 1 131 ? 0.666 -2.804 -20.145 1.00 94.94 131 SER A CA 1
ATOM 1049 C C . SER A 1 131 ? -0.215 -2.618 -21.383 1.00 94.94 131 SER A C 1
ATOM 1051 O O . SER A 1 131 ? 0.012 -3.269 -22.406 1.00 94.94 131 SER A O 1
ATOM 1053 N N . ASN A 1 132 ? -1.138 -1.655 -21.349 1.00 94.56 132 ASN A N 1
ATOM 1054 C CA . ASN A 1 132 ? -1.965 -1.286 -22.496 1.00 94.56 132 ASN A CA 1
ATOM 1055 C C . ASN A 1 132 ? -1.118 -0.796 -23.680 1.00 94.56 132 ASN A C 1
ATOM 1057 O O . ASN A 1 132 ? -1.352 -1.203 -24.819 1.00 94.56 132 ASN A O 1
ATOM 1061 N N . GLN A 1 133 ? -0.090 0.021 -23.427 1.00 95.50 133 GLN A N 1
ATOM 1062 C CA . GLN A 1 133 ? 0.831 0.464 -24.481 1.00 95.50 133 GLN A CA 1
ATOM 1063 C C . GLN A 1 133 ? 1.624 -0.711 -25.068 1.00 95.50 133 GLN A C 1
ATOM 1065 O O . GLN A 1 133 ? 1.728 -0.843 -26.287 1.00 95.50 133 GLN A O 1
ATOM 1070 N N . LEU A 1 134 ? 2.140 -1.600 -24.217 1.00 95.62 134 LEU A N 1
ATOM 1071 C CA . LEU A 1 134 ? 2.950 -2.748 -24.636 1.00 95.62 134 LEU A CA 1
ATOM 1072 C C . LEU A 1 134 ? 2.155 -3.820 -25.387 1.00 95.62 134 LEU A C 1
ATOM 1074 O O . LEU A 1 134 ? 2.708 -4.471 -26.273 1.00 95.62 134 LEU A O 1
ATOM 1078 N N . THR A 1 135 ? 0.862 -3.960 -25.091 1.00 94.62 135 THR A N 1
ATOM 1079 C CA . THR A 1 135 ? -0.030 -4.909 -25.775 1.00 94.62 135 THR A CA 1
ATOM 1080 C C . THR A 1 135 ? -0.061 -4.645 -27.281 1.00 94.62 135 THR A C 1
ATOM 1082 O O . THR A 1 135 ? 0.018 -5.583 -28.070 1.00 94.62 135 THR A O 1
ATOM 1085 N N . SER A 1 136 ? -0.061 -3.371 -27.697 1.00 94.12 136 SER A N 1
ATOM 1086 C CA . SER A 1 136 ? -0.002 -2.993 -29.120 1.00 94.12 136 SER A CA 1
AT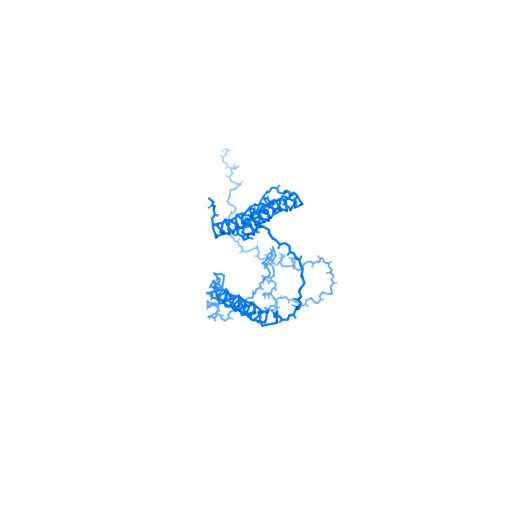OM 1087 C C . SER A 1 136 ? 1.287 -3.440 -29.827 1.00 94.12 136 SER A C 1
ATOM 1089 O O . SER A 1 136 ? 1.301 -3.639 -31.040 1.00 94.12 136 SER A O 1
ATOM 1091 N N . LEU A 1 137 ? 2.362 -3.641 -29.063 1.00 94.62 137 LEU A N 1
ATOM 1092 C CA . LEU A 1 137 ? 3.677 -4.060 -29.543 1.00 94.62 137 LEU A CA 1
ATOM 1093 C C . LEU A 1 137 ? 3.915 -5.567 -29.362 1.00 94.62 137 LEU A C 1
ATOM 1095 O O . LEU A 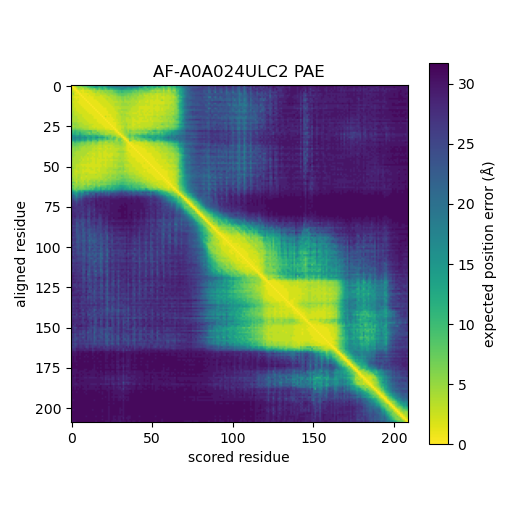1 137 ? 5.011 -6.043 -29.653 1.00 94.62 137 LEU A O 1
ATOM 1099 N N . ASN A 1 138 ? 2.915 -6.320 -28.886 1.00 93.38 138 ASN A N 1
ATOM 1100 C CA . ASN A 1 138 ? 3.038 -7.726 -28.485 1.00 93.38 138 ASN A CA 1
ATOM 1101 C C . ASN A 1 138 ? 4.144 -7.960 -27.437 1.00 93.38 138 ASN A C 1
ATOM 1103 O O . ASN A 1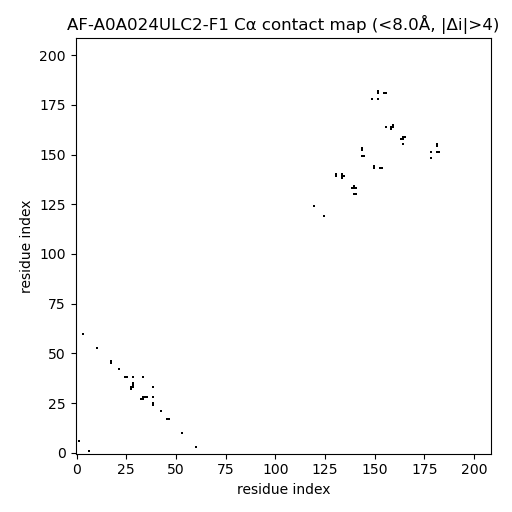 138 ? 4.832 -8.983 -27.453 1.00 93.38 138 ASN A O 1
ATOM 1107 N N . LEU A 1 139 ? 4.332 -6.998 -26.530 1.00 93.31 139 LEU A N 1
ATOM 1108 C CA . LEU A 1 139 ? 5.294 -7.074 -25.433 1.00 93.31 139 LEU A CA 1
ATOM 1109 C C . LEU A 1 139 ? 4.572 -7.271 -24.096 1.00 93.31 139 LEU A C 1
ATOM 1111 O O . LEU A 1 139 ? 3.453 -6.804 -23.900 1.00 93.31 139 LEU A O 1
ATOM 1115 N N . VAL A 1 140 ? 5.236 -7.949 -23.158 1.00 92.38 140 VAL A N 1
ATOM 1116 C CA . VAL A 1 140 ? 4.702 -8.257 -21.822 1.00 92.38 140 VAL A CA 1
ATOM 1117 C C . VAL A 1 140 ? 5.693 -7.797 -20.756 1.00 92.38 140 VAL A C 1
ATOM 1119 O O . VAL A 1 140 ? 6.906 -7.939 -20.918 1.00 92.38 140 VAL A O 1
ATOM 1122 N N . ILE A 1 141 ? 5.178 -7.249 -19.654 1.00 92.56 141 ILE A N 1
ATOM 1123 C CA . ILE A 1 141 ? 5.981 -6.847 -18.493 1.00 92.56 141 ILE A CA 1
ATOM 1124 C C . ILE A 1 141 ? 6.316 -8.083 -17.659 1.00 92.56 141 ILE A C 1
ATOM 1126 O O . ILE A 1 141 ? 5.433 -8.867 -17.313 1.00 92.56 141 ILE A O 1
ATOM 1130 N N . LYS A 1 142 ? 7.586 -8.222 -17.274 1.00 93.19 142 LYS A N 1
ATOM 1131 C CA . LYS A 1 142 ? 8.041 -9.211 -16.295 1.00 93.19 142 LYS A CA 1
ATOM 1132 C C . LYS A 1 142 ? 8.560 -8.501 -15.052 1.00 93.19 142 LYS A C 1
ATOM 1134 O O . LYS A 1 142 ? 9.379 -7.592 -15.162 1.00 93.19 142 LYS A O 1
ATOM 1139 N N . GLU A 1 143 ? 8.103 -8.925 -13.878 1.00 93.56 143 GLU A N 1
ATOM 1140 C CA . GLU A 1 143 ? 8.551 -8.345 -12.612 1.00 93.56 143 GLU A CA 1
ATOM 1141 C C . GLU A 1 143 ? 9.963 -8.833 -12.255 1.00 93.56 143 GLU A C 1
ATOM 1143 O O . GLU A 1 143 ? 10.279 -10.022 -12.342 1.00 93.56 143 GLU A O 1
ATOM 1148 N N . ILE A 1 144 ? 10.822 -7.886 -11.876 1.00 93.50 144 ILE A N 1
ATOM 1149 C CA . ILE A 1 144 ? 12.215 -8.118 -11.490 1.00 93.50 144 ILE A CA 1
ATOM 1150 C C . ILE A 1 144 ? 12.391 -7.619 -10.059 1.00 93.50 144 ILE A C 1
ATOM 1152 O O . ILE A 1 144 ? 11.864 -6.553 -9.730 1.00 93.50 144 ILE A O 1
ATOM 1156 N N . PRO A 1 145 ? 13.114 -8.358 -9.200 1.00 92.62 145 PRO A N 1
ATOM 1157 C CA . PRO A 1 145 ? 13.355 -7.937 -7.827 1.00 92.62 145 PRO A CA 1
ATOM 1158 C C . PRO A 1 145 ? 13.960 -6.529 -7.765 1.00 92.62 145 PRO A C 1
ATOM 1160 O O . PRO A 1 145 ? 14.887 -6.196 -8.504 1.00 92.62 145 PRO A O 1
ATOM 1163 N N . SER A 1 146 ? 13.443 -5.707 -6.851 1.00 92.25 146 SER A N 1
ATOM 1164 C CA . SER A 1 146 ? 13.878 -4.327 -6.625 1.00 92.25 146 SER A CA 1
ATOM 1165 C C . SER A 1 146 ? 15.150 -4.267 -5.766 1.00 92.25 146 SER A C 1
ATOM 1167 O O . SER A 1 146 ? 15.128 -3.766 -4.641 1.00 92.25 146 SER A O 1
ATOM 1169 N N . ASP A 1 147 ? 16.250 -4.829 -6.266 1.00 95.19 147 ASP A N 1
ATOM 1170 C CA . ASP A 1 147 ? 17.579 -4.774 -5.649 1.00 95.19 147 ASP A CA 1
ATOM 1171 C C . ASP A 1 147 ? 18.524 -3.821 -6.414 1.00 95.19 147 ASP A C 1
ATOM 1173 O O . ASP A 1 147 ? 18.195 -3.300 -7.480 1.00 95.19 147 ASP A O 1
ATOM 1177 N N . GLY A 1 148 ? 19.735 -3.591 -5.893 1.00 94.25 148 GLY A N 1
ATOM 1178 C CA . GLY A 1 148 ? 20.757 -2.779 -6.576 1.00 94.25 148 GLY A CA 1
ATOM 1179 C C . GLY A 1 148 ? 21.327 -3.406 -7.860 1.00 94.25 148 GLY A C 1
ATOM 1180 O O . GLY A 1 148 ? 22.163 -2.794 -8.521 1.00 94.25 148 GLY A O 1
ATOM 1181 N N . HIS A 1 149 ? 20.900 -4.622 -8.216 1.00 91.31 149 HIS A N 1
ATOM 1182 C CA . HIS A 1 149 ? 21.335 -5.353 -9.405 1.00 91.31 149 HIS A CA 1
ATOM 1183 C C . HIS A 1 149 ? 20.205 -5.537 -10.430 1.00 91.31 149 HIS A C 1
ATOM 1185 O O . HIS A 1 149 ? 20.408 -6.219 -11.437 1.00 91.31 149 HIS A O 1
ATOM 1191 N N . CYS A 1 150 ? 19.048 -4.900 -10.226 1.00 93.88 150 CYS A N 1
ATOM 1192 C CA . CYS A 1 150 ? 17.832 -5.087 -11.016 1.00 93.88 150 CYS A CA 1
ATOM 1193 C C . CYS A 1 150 ? 18.056 -4.882 -12.522 1.00 93.88 150 CYS A C 1
ATOM 1195 O O . CYS A 1 150 ? 17.564 -5.662 -13.337 1.00 93.88 150 CYS A O 1
ATOM 1197 N N . MET A 1 151 ? 18.894 -3.910 -12.897 1.00 93.81 151 MET A N 1
ATOM 1198 C CA . MET A 1 151 ? 19.293 -3.674 -14.287 1.00 93.81 151 MET A CA 1
ATOM 1199 C C . MET A 1 151 ? 19.991 -4.898 -14.904 1.00 93.81 151 MET A C 1
ATOM 1201 O O . MET A 1 151 ? 19.690 -5.287 -16.030 1.00 93.81 151 MET A O 1
ATOM 1205 N N . TYR A 1 152 ? 20.909 -5.535 -14.172 1.00 92.44 152 TYR A N 1
ATOM 1206 C CA . TYR A 1 152 ? 21.621 -6.719 -14.658 1.00 92.44 152 TYR A CA 1
ATOM 1207 C C . TYR A 1 152 ? 20.695 -7.929 -14.756 1.00 92.44 152 TYR A C 1
ATOM 1209 O O . TYR A 1 152 ? 20.804 -8.691 -15.717 1.00 92.44 152 TYR A O 1
ATOM 1217 N N . HIS A 1 153 ? 19.766 -8.086 -13.807 1.00 92.56 153 HIS A N 1
ATOM 1218 C CA . HIS A 1 153 ? 18.742 -9.132 -13.863 1.00 92.56 153 HIS A CA 1
ATOM 1219 C C . HIS A 1 153 ? 17.852 -8.972 -15.102 1.00 92.56 153 HIS A C 1
ATOM 1221 O O . HIS A 1 153 ? 17.596 -9.960 -15.788 1.00 92.56 153 HIS A O 1
ATOM 1227 N N . ALA A 1 154 ? 17.466 -7.737 -15.445 1.00 92.50 154 ALA A N 1
ATOM 1228 C CA . ALA A 1 154 ? 16.666 -7.432 -16.634 1.00 92.50 154 ALA A CA 1
ATOM 1229 C C . ALA A 1 154 ? 17.379 -7.799 -17.933 1.00 92.50 154 ALA A C 1
ATOM 1231 O O . ALA A 1 154 ? 16.834 -8.520 -18.771 1.00 92.50 154 ALA A O 1
ATOM 1232 N N . VAL A 1 155 ? 18.632 -7.365 -18.070 1.00 91.56 155 VAL A N 1
ATOM 1233 C CA . VAL A 1 155 ? 19.446 -7.667 -19.251 1.00 91.56 155 VAL A CA 1
ATOM 1234 C C . VAL A 1 155 ? 19.714 -9.169 -19.359 1.00 91.56 155 VAL A C 1
ATOM 1236 O O . VAL A 1 155 ? 19.613 -9.739 -20.444 1.00 91.56 155 VAL A O 1
ATOM 1239 N N . ALA A 1 156 ? 20.021 -9.842 -18.246 1.00 89.75 156 ALA A N 1
ATOM 1240 C CA . ALA A 1 156 ? 20.231 -11.285 -18.241 1.00 89.75 156 ALA A CA 1
ATOM 1241 C C . ALA A 1 156 ? 18.973 -12.050 -18.678 1.00 89.75 156 ALA A C 1
ATOM 1243 O O . ALA A 1 156 ? 19.085 -13.032 -19.408 1.00 89.75 156 ALA A O 1
ATOM 1244 N N . ASP A 1 157 ? 17.782 -11.607 -18.274 1.00 90.81 157 ASP A N 1
ATOM 1245 C CA . ASP A 1 157 ? 16.528 -12.235 -18.686 1.00 90.81 157 ASP A CA 1
ATOM 1246 C C . ASP A 1 157 ? 16.259 -12.071 -20.190 1.00 90.81 157 ASP A C 1
ATOM 1248 O O . ASP A 1 157 ? 16.001 -13.052 -20.888 1.00 90.81 157 ASP A O 1
ATOM 1252 N N . GLN A 1 158 ? 16.445 -10.862 -20.727 1.00 90.88 158 GLN A N 1
ATOM 1253 C CA . GLN A 1 158 ? 16.310 -10.593 -22.164 1.00 90.88 158 GLN A CA 1
ATOM 1254 C C . GLN A 1 158 ? 17.308 -11.397 -23.009 1.00 90.88 158 GLN A C 1
ATOM 1256 O O . GLN A 1 158 ? 16.970 -11.919 -24.075 1.00 90.88 158 GLN A O 1
ATOM 1261 N N . LEU A 1 159 ? 18.547 -11.540 -22.533 1.00 89.56 159 LEU A N 1
ATOM 1262 C CA . LEU A 1 159 ? 19.570 -12.338 -23.210 1.00 89.56 159 LEU A CA 1
ATOM 1263 C C . LEU A 1 159 ? 19.245 -13.840 -23.198 1.00 89.56 159 LEU A C 1
ATOM 1265 O O . LEU A 1 159 ? 19.582 -14.531 -24.160 1.00 89.56 159 LEU A O 1
ATOM 1269 N N . LYS A 1 160 ? 18.578 -14.347 -22.150 1.00 88.19 160 LYS A N 1
ATOM 1270 C CA . LYS A 1 160 ? 18.070 -15.730 -22.114 1.00 88.19 160 LYS A CA 1
ATOM 1271 C C . LYS A 1 160 ? 16.947 -15.924 -23.130 1.00 88.19 160 LYS A C 1
ATOM 1273 O O . LYS A 1 160 ? 17.004 -16.871 -23.905 1.00 88.19 160 LYS A O 1
ATOM 1278 N N . LEU A 1 161 ? 15.974 -15.010 -23.166 1.00 87.50 161 LEU A N 1
ATOM 1279 C CA . LEU A 1 161 ? 14.832 -15.076 -24.089 1.00 87.50 161 LEU A CA 1
ATOM 1280 C C . LEU A 1 161 ? 15.258 -15.006 -25.561 1.00 87.50 161 LEU A C 1
ATOM 1282 O O . LEU A 1 161 ? 14.709 -15.706 -26.402 1.00 87.50 161 LEU A O 1
ATOM 1286 N N . THR A 1 162 ? 16.270 -14.196 -25.871 1.00 87.25 162 THR A N 1
ATOM 1287 C CA . THR A 1 162 ? 16.810 -14.058 -27.235 1.00 87.25 162 THR A CA 1
ATOM 1288 C C . THR A 1 162 ? 17.814 -15.152 -27.617 1.00 87.25 162 THR A C 1
ATOM 1290 O O . THR A 1 162 ? 18.376 -15.098 -28.710 1.00 87.25 162 THR A O 1
ATOM 1293 N N . GLY A 1 163 ? 18.089 -16.120 -26.730 1.00 83.81 163 GLY A N 1
ATOM 1294 C CA . GLY A 1 163 ? 19.053 -17.203 -26.969 1.00 83.81 163 GLY A CA 1
ATOM 1295 C C . GLY A 1 163 ? 20.514 -16.744 -27.062 1.00 83.81 163 GLY A C 1
ATOM 1296 O O . GLY A 1 163 ? 21.384 -17.502 -27.480 1.00 83.81 163 GLY A O 1
ATOM 1297 N N . ARG A 1 164 ? 20.805 -15.495 -26.678 1.00 80.25 164 ARG A N 1
ATOM 1298 C CA . ARG A 1 164 ? 22.155 -14.905 -26.714 1.00 80.25 164 ARG A CA 1
ATOM 1299 C C . ARG A 1 164 ? 22.984 -15.252 -25.480 1.00 80.25 164 ARG A C 1
ATOM 1301 O O . ARG A 1 164 ? 24.204 -15.090 -25.488 1.00 80.25 164 ARG A O 1
ATOM 1308 N N . LEU A 1 165 ? 22.339 -15.735 -24.420 1.00 67.81 165 LEU A N 1
ATOM 1309 C CA . LEU A 1 165 ? 23.003 -16.400 -23.307 1.00 67.81 165 LEU A CA 1
ATOM 1310 C C . LEU A 1 165 ? 23.157 -17.882 -23.640 1.00 67.81 165 LEU A C 1
ATOM 1312 O O . LEU A 1 165 ? 22.198 -18.644 -23.568 1.00 67.81 165 LEU A O 1
ATOM 1316 N N . ALA A 1 166 ? 24.385 -18.288 -23.967 1.00 60.56 166 ALA A N 1
ATOM 1317 C CA . ALA A 1 166 ? 24.747 -19.698 -23.977 1.00 60.56 166 ALA A CA 1
ATOM 1318 C C . ALA A 1 166 ? 24.378 -20.296 -22.613 1.00 60.56 166 ALA A C 1
ATOM 1320 O O . ALA A 1 166 ? 24.791 -19.766 -21.574 1.00 60.56 166 ALA A O 1
ATOM 1321 N N . THR A 1 167 ? 23.591 -21.372 -22.613 1.00 51.41 167 THR A N 1
ATOM 1322 C CA . THR A 1 167 ? 23.299 -22.182 -21.430 1.00 51.41 167 THR A CA 1
ATOM 1323 C C . THR A 1 167 ? 24.601 -22.802 -20.944 1.00 51.41 167 THR A C 1
ATOM 1325 O O . THR A 1 167 ? 24.938 -23.936 -21.267 1.00 51.41 167 THR A O 1
ATOM 1328 N N . VAL A 1 168 ? 25.379 -22.037 -20.186 1.00 50.75 168 VAL A N 1
ATOM 1329 C CA . VAL A 1 168 ? 26.448 -22.608 -19.388 1.00 50.75 168 VAL A CA 1
ATOM 1330 C C . VAL A 1 168 ? 25.745 -23.236 -18.196 1.00 50.75 168 VAL A C 1
ATOM 1332 O O . VAL A 1 168 ? 25.342 -22.542 -17.264 1.00 50.75 168 VAL A O 1
ATOM 1335 N N . THR A 1 169 ? 25.554 -24.551 -18.247 1.00 47.03 169 THR A N 1
ATOM 1336 C CA . THR A 1 169 ? 25.327 -25.369 -17.057 1.00 47.03 169 THR A CA 1
ATOM 1337 C C . THR A 1 169 ? 26.579 -25.254 -16.193 1.00 47.03 169 THR A C 1
ATOM 1339 O O . THR A 1 169 ? 27.510 -26.046 -16.316 1.00 47.03 169 THR A O 1
ATOM 1342 N N . VAL A 1 170 ? 26.659 -24.200 -15.381 1.00 51.06 170 VAL A N 1
ATOM 1343 C CA . VAL A 1 170 ? 27.694 -24.092 -14.354 1.00 51.06 170 VAL A CA 1
ATOM 1344 C C . VAL A 1 170 ? 27.205 -24.932 -13.172 1.00 51.06 170 VAL A C 1
ATOM 1346 O O . VAL A 1 170 ? 26.145 -24.607 -12.628 1.00 51.06 170 VAL A O 1
ATOM 1349 N N . PRO A 1 171 ? 27.907 -26.008 -12.768 1.00 45.16 171 PRO A N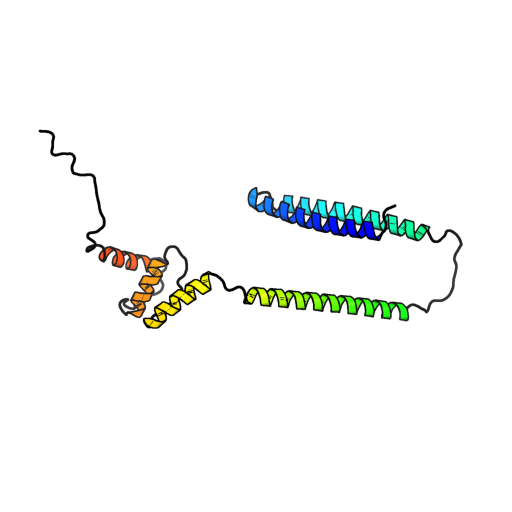 1
ATOM 1350 C CA . PRO A 1 171 ? 27.608 -26.669 -11.506 1.00 45.16 171 PRO A CA 1
ATOM 1351 C C . PRO A 1 171 ? 27.768 -25.650 -10.376 1.00 45.16 171 PRO A C 1
ATOM 1353 O O . PRO A 1 171 ? 28.703 -24.846 -10.380 1.00 45.16 171 PRO A O 1
ATOM 1356 N N . ALA A 1 172 ? 26.809 -25.658 -9.450 1.00 47.75 172 ALA A N 1
ATOM 1357 C CA . ALA A 1 172 ? 26.689 -24.696 -8.367 1.00 47.75 172 ALA A CA 1
ATOM 1358 C C . ALA A 1 172 ? 28.014 -24.538 -7.606 1.00 47.75 172 ALA A C 1
ATOM 1360 O O . ALA A 1 172 ? 28.376 -25.362 -6.771 1.00 47.75 172 ALA A O 1
ATOM 1361 N N . THR A 1 173 ? 28.727 -23.453 -7.891 1.00 49.94 173 THR A N 1
ATOM 1362 C CA . THR A 1 173 ? 29.811 -22.958 -7.049 1.00 49.94 173 THR A CA 1
ATOM 1363 C C . THR A 1 173 ? 29.416 -21.565 -6.568 1.00 49.94 173 THR A C 1
ATOM 1365 O O . THR A 1 173 ? 28.949 -20.743 -7.365 1.00 49.94 173 THR A O 1
ATOM 1368 N N . PRO A 1 174 ? 29.532 -21.282 -5.262 1.00 53.78 174 PRO A N 1
ATOM 1369 C CA . PRO A 1 174 ? 29.197 -19.977 -4.735 1.00 53.78 174 PRO A CA 1
ATOM 1370 C C . PRO A 1 174 ? 30.381 -19.054 -5.024 1.00 53.78 174 PRO A C 1
ATOM 1372 O O . PRO A 1 174 ? 31.473 -19.331 -4.540 1.00 53.78 174 PRO A O 1
ATOM 1375 N N . SER A 1 175 ? 30.182 -17.998 -5.827 1.00 53.94 175 SER A N 1
ATOM 1376 C CA . SER A 1 175 ? 30.898 -16.696 -5.750 1.00 53.94 175 SER A CA 1
ATOM 1377 C C . SER A 1 175 ? 31.232 -16.035 -7.102 1.00 53.94 175 SER A C 1
ATOM 1379 O O . SER A 1 175 ? 31.425 -14.823 -7.146 1.00 53.94 175 SER A O 1
ATOM 1381 N N . SER A 1 176 ? 31.228 -16.719 -8.251 1.00 52.69 176 SER A N 1
ATOM 1382 C CA . SER A 1 176 ? 31.529 -16.046 -9.533 1.00 52.69 176 SER A CA 1
ATOM 1383 C C . SER A 1 176 ? 30.258 -15.531 -10.221 1.00 52.69 176 SER A C 1
ATOM 1385 O O . SER A 1 176 ? 29.695 -16.124 -11.137 1.00 52.69 176 SER A O 1
ATOM 1387 N N . SER A 1 177 ? 29.784 -14.395 -9.705 1.00 58.12 177 SER A N 1
ATOM 1388 C CA . SER A 1 177 ? 28.517 -13.746 -10.050 1.00 58.12 177 SER A CA 1
ATOM 1389 C C . SER A 1 177 ? 28.252 -13.606 -11.562 1.00 58.12 177 SER A C 1
ATOM 1391 O O . SER A 1 177 ? 29.073 -13.097 -12.328 1.00 58.12 177 SER A O 1
ATOM 1393 N N . LEU A 1 178 ? 27.036 -13.973 -11.985 1.00 56.38 178 LEU A N 1
ATOM 1394 C CA . LEU A 1 178 ? 26.458 -13.624 -13.294 1.00 56.38 178 LEU A CA 1
ATOM 1395 C C . LEU A 1 178 ? 26.571 -12.110 -13.588 1.00 56.38 178 LEU A C 1
ATOM 1397 O O . LEU A 1 178 ? 26.714 -11.703 -14.744 1.00 56.38 178 LEU A O 1
ATOM 1401 N N . THR A 1 179 ? 26.614 -11.295 -12.529 1.00 53.81 179 THR A N 1
ATOM 1402 C CA . THR A 1 179 ? 26.901 -9.856 -12.522 1.00 53.81 179 THR A CA 1
ATOM 1403 C C . THR A 1 179 ? 28.213 -9.506 -13.228 1.00 53.81 179 THR A C 1
ATOM 1405 O O . THR A 1 179 ? 28.252 -8.539 -13.988 1.00 53.81 179 THR A O 1
ATOM 1408 N N . SER A 1 180 ? 29.273 -10.304 -13.064 1.00 55.78 180 SER A N 1
ATOM 1409 C CA . SER A 1 180 ? 30.577 -10.033 -13.682 1.00 55.78 180 SER A CA 1
ATOM 1410 C C . SER A 1 180 ? 30.527 -10.105 -15.211 1.00 55.78 180 SER A C 1
ATOM 1412 O O . SER A 1 180 ? 31.097 -9.246 -15.879 1.00 55.78 180 SER A O 1
ATOM 1414 N N . ARG A 1 181 ? 29.801 -11.073 -15.793 1.00 56.06 181 ARG A N 1
ATOM 1415 C CA . ARG A 1 181 ? 29.700 -11.219 -17.262 1.00 56.06 181 ARG A CA 1
ATOM 1416 C C . ARG A 1 181 ? 28.754 -10.197 -17.891 1.00 56.06 181 ARG A C 1
ATOM 1418 O O . ARG A 1 181 ? 29.071 -9.678 -18.960 1.00 56.06 181 ARG A O 1
ATOM 1425 N N . ALA A 1 182 ? 27.646 -9.863 -17.225 1.00 56.84 182 ALA A N 1
ATOM 1426 C CA . ALA A 1 182 ? 26.761 -8.784 -17.671 1.00 56.84 182 ALA A CA 1
ATOM 1427 C C . ALA A 1 182 ? 27.488 -7.425 -17.649 1.00 56.84 182 ALA A C 1
ATOM 1429 O O . ALA A 1 182 ? 27.406 -6.664 -18.612 1.00 56.84 182 ALA A O 1
ATOM 1430 N N . ARG A 1 183 ? 28.302 -7.173 -16.614 1.00 60.41 183 ARG A N 1
ATOM 1431 C CA . ARG A 1 183 ? 29.159 -5.984 -16.512 1.00 60.41 183 ARG A CA 1
ATOM 1432 C C . ARG A 1 183 ? 30.176 -5.895 -17.656 1.00 60.41 183 ARG A C 1
ATOM 1434 O O . ARG A 1 183 ? 30.328 -4.828 -18.240 1.00 60.41 183 ARG A O 1
ATOM 1441 N N . THR A 1 184 ? 30.831 -6.994 -18.040 1.00 61.00 184 THR A N 1
ATOM 1442 C CA . THR A 1 184 ? 31.781 -6.990 -19.173 1.00 61.00 184 THR A CA 1
ATOM 1443 C C . THR A 1 184 ? 31.100 -6.787 -20.532 1.00 61.00 184 THR A C 1
ATOM 1445 O O . THR A 1 184 ? 31.680 -6.151 -21.409 1.00 61.00 184 THR A O 1
ATOM 1448 N N . LEU A 1 185 ? 29.883 -7.305 -20.730 1.00 62.03 185 LEU A N 1
ATOM 1449 C CA . LEU A 1 185 ? 29.128 -7.115 -21.976 1.00 62.03 185 LEU A CA 1
ATOM 1450 C C . LEU A 1 185 ? 28.630 -5.673 -22.141 1.00 62.03 185 LEU A C 1
ATOM 1452 O O . LEU A 1 185 ? 28.749 -5.124 -23.233 1.00 62.03 185 LEU A O 1
ATOM 1456 N N . ILE A 1 186 ? 28.162 -5.044 -21.058 1.00 61.53 186 ILE A N 1
ATOM 1457 C CA . ILE A 1 186 ? 27.736 -3.635 -21.059 1.00 61.53 186 ILE A CA 1
ATOM 1458 C C . ILE A 1 186 ? 28.938 -2.709 -21.310 1.00 61.53 186 ILE A C 1
ATOM 1460 O O . ILE A 1 186 ? 28.870 -1.843 -22.177 1.00 61.53 186 ILE A O 1
ATOM 1464 N N . LEU A 1 187 ? 30.084 -2.960 -20.664 1.00 54.94 187 LEU A N 1
ATOM 1465 C CA . LEU A 1 187 ? 31.310 -2.169 -20.864 1.00 54.94 187 LEU A CA 1
ATOM 1466 C C . LEU A 1 187 ? 31.982 -2.385 -22.234 1.00 54.94 187 LEU A C 1
ATOM 1468 O O . LEU A 1 187 ? 32.769 -1.551 -22.670 1.00 54.94 187 LEU A O 1
ATOM 14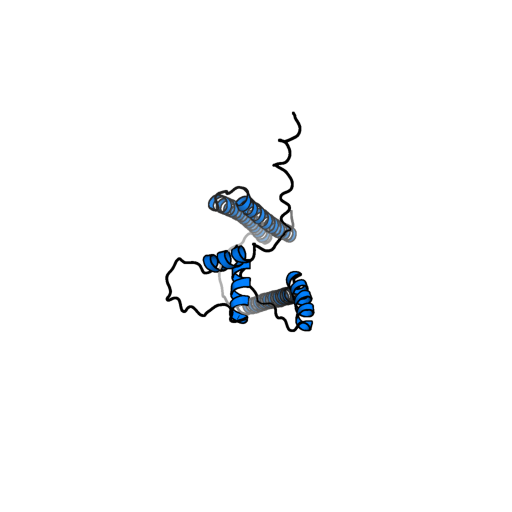72 N N . ARG A 1 188 ? 31.690 -3.485 -22.941 1.00 56.88 188 ARG A N 1
ATOM 1473 C CA . ARG A 1 188 ? 32.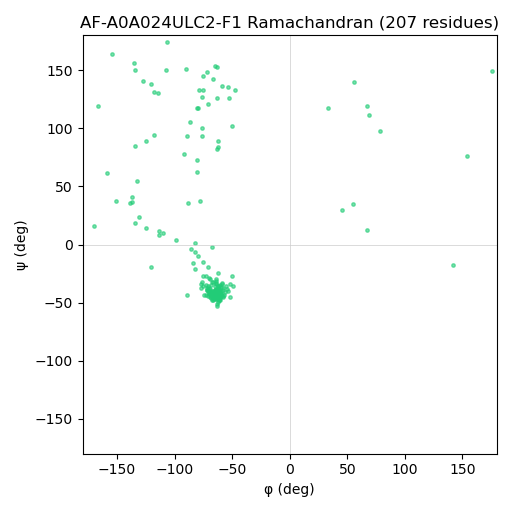142 -3.678 -24.334 1.00 56.88 188 ARG A CA 1
ATOM 1474 C C . ARG A 1 188 ? 31.248 -2.983 -25.360 1.00 56.88 188 ARG A C 1
ATOM 1476 O O . ARG A 1 188 ? 31.721 -2.720 -26.463 1.00 56.88 188 ARG A O 1
ATOM 1483 N N . TYR A 1 189 ? 29.998 -2.677 -25.013 1.00 49.66 189 TYR A N 1
ATOM 1484 C CA . TYR A 1 189 ? 29.099 -1.894 -25.869 1.00 49.66 189 TYR A CA 1
ATOM 1485 C C . TYR A 1 189 ? 29.448 -0.390 -25.860 1.00 49.66 189 TYR A C 1
ATOM 1487 O O . TYR A 1 189 ? 29.066 0.344 -26.769 1.00 49.66 189 TYR A O 1
ATOM 1495 N N . ASP A 1 190 ? 30.268 0.047 -24.898 1.00 51.50 190 ASP A N 1
ATOM 1496 C CA . ASP A 1 190 ? 30.665 1.438 -24.643 1.00 51.50 190 ASP A CA 1
ATOM 1497 C C . ASP A 1 190 ? 31.921 1.894 -25.425 1.00 51.50 190 ASP A C 1
ATOM 1499 O O . ASP A 1 190 ? 32.774 2.632 -24.939 1.00 51.50 190 ASP A O 1
ATOM 1503 N N . LYS A 1 191 ? 32.086 1.415 -26.666 1.00 51.44 191 LYS A N 1
ATOM 1504 C CA . LYS A 1 191 ? 33.085 1.946 -27.623 1.00 51.44 191 LYS A CA 1
ATOM 1505 C C . LYS A 1 191 ? 32.457 2.638 -28.840 1.00 51.44 191 LYS A C 1
ATOM 1507 O O . LYS A 1 191 ? 33.156 2.921 -29.810 1.00 51.44 191 LYS A O 1
ATOM 1512 N N . ARG A 1 192 ? 31.147 2.912 -28.815 1.00 56.12 192 ARG A N 1
ATOM 1513 C CA . ARG A 1 192 ? 30.418 3.602 -29.902 1.00 56.12 192 ARG A CA 1
ATOM 1514 C C . ARG A 1 192 ? 29.390 4.632 -29.409 1.00 56.12 192 ARG A C 1
ATOM 1516 O O . ARG A 1 192 ? 28.349 4.793 -30.035 1.00 56.12 192 ARG A O 1
ATOM 1523 N N . LEU A 1 193 ? 29.665 5.348 -28.320 1.00 48.97 193 LEU A N 1
ATOM 1524 C CA . LEU A 1 193 ? 28.853 6.502 -27.908 1.00 48.97 193 LEU A CA 1
ATOM 1525 C C . LEU A 1 193 ? 29.712 7.779 -27.911 1.00 48.97 193 LEU A C 1
ATOM 1527 O O . LEU A 1 193 ? 30.373 8.073 -26.920 1.00 48.97 193 LEU A O 1
ATOM 1531 N N . PRO A 1 194 ? 29.717 8.567 -29.003 1.00 59.47 194 PRO A N 1
ATOM 1532 C CA . PRO A 1 194 ? 30.428 9.846 -29.077 1.00 59.47 194 PRO A CA 1
ATOM 1533 C C . PRO A 1 194 ? 29.677 10.990 -28.360 1.00 59.47 194 PRO A C 1
ATOM 1535 O O . PRO A 1 194 ? 29.666 12.118 -28.843 1.00 59.47 194 PRO A O 1
ATOM 1538 N N . HIS A 1 195 ? 29.024 10.724 -27.222 1.00 50.44 195 HIS A N 1
ATOM 1539 C CA . HIS A 1 195 ? 28.204 11.721 -26.514 1.00 50.44 195 HIS A CA 1
ATOM 1540 C C . HIS A 1 195 ? 28.426 11.780 -24.995 1.00 50.44 195 HIS A C 1
ATOM 1542 O O . HIS A 1 195 ? 27.618 12.373 -24.284 1.00 50.44 195 HIS A O 1
ATOM 1548 N N . ILE A 1 196 ? 29.545 11.257 -24.480 1.00 52.84 196 ILE A N 1
ATOM 1549 C CA . ILE A 1 196 ? 30.033 11.671 -23.156 1.00 52.84 196 ILE A CA 1
ATOM 1550 C C . ILE A 1 196 ? 30.947 12.871 -23.378 1.00 52.84 196 ILE A C 1
ATOM 1552 O O . ILE A 1 196 ? 32.125 12.763 -23.710 1.00 52.84 196 ILE A O 1
ATOM 1556 N N . CYS A 1 197 ? 30.320 14.032 -23.266 1.00 42.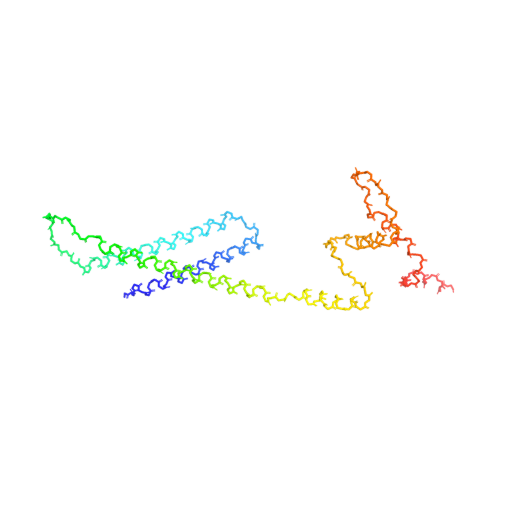72 197 CYS A N 1
ATOM 1557 C CA . CYS A 1 197 ? 30.916 15.348 -23.340 1.00 42.72 197 CYS A CA 1
ATOM 1558 C C . CYS A 1 197 ? 31.927 15.524 -22.192 1.00 42.72 197 CYS A C 1
ATOM 1560 O O . CYS A 1 197 ? 31.574 15.980 -21.108 1.00 42.72 197 CYS A O 1
ATOM 1562 N N . VAL A 1 198 ? 33.190 15.149 -22.411 1.00 48.03 198 VAL A N 1
ATOM 1563 C CA . VAL A 1 198 ? 34.312 15.608 -21.579 1.00 48.03 198 VAL A CA 1
ATOM 1564 C C . VAL A 1 198 ? 34.681 17.006 -22.071 1.00 48.03 198 VAL A C 1
ATOM 1566 O O . VAL A 1 198 ? 35.659 17.213 -22.785 1.00 48.03 198 VAL A O 1
ATOM 1569 N N . LEU A 1 199 ? 33.822 17.971 -21.750 1.00 46.09 199 LEU A N 1
ATOM 1570 C CA . LEU A 1 199 ? 34.150 19.383 -21.857 1.00 46.09 199 LEU A CA 1
ATOM 1571 C C . LEU A 1 199 ? 35.048 19.753 -20.673 1.00 46.09 199 LEU A C 1
ATOM 1573 O O . LEU A 1 199 ? 34.687 19.563 -19.515 1.00 46.09 199 LEU A O 1
ATOM 1577 N N . THR A 1 200 ? 36.185 20.354 -21.023 1.00 54.06 200 THR A N 1
ATOM 1578 C CA . THR A 1 200 ? 37.095 21.168 -20.200 1.00 54.06 200 THR A CA 1
ATOM 1579 C C . THR A 1 200 ? 38.056 20.438 -19.257 1.00 54.06 200 THR A C 1
ATOM 1581 O O . THR A 1 200 ? 37.706 20.135 -18.126 1.00 54.06 200 THR A O 1
ATOM 1584 N N . LEU A 1 201 ? 39.313 20.257 -19.707 1.00 49.31 201 LEU A N 1
ATOM 1585 C CA . LEU A 1 201 ? 40.510 20.555 -18.886 1.00 49.31 201 LEU A CA 1
ATOM 1586 C C . LEU A 1 201 ? 41.877 20.521 -19.609 1.00 49.31 201 LEU A C 1
ATOM 1588 O O . LEU A 1 201 ? 42.904 20.526 -18.939 1.00 49.31 201 LEU A O 1
ATOM 1592 N N . THR A 1 202 ? 41.959 20.547 -20.947 1.00 52.03 202 THR A N 1
ATOM 1593 C CA . THR A 1 202 ? 43.274 20.501 -21.635 1.00 52.03 202 THR A CA 1
ATOM 1594 C C . THR A 1 202 ? 43.433 21.468 -22.811 1.00 52.03 202 THR A C 1
ATOM 1596 O O . THR A 1 202 ? 44.098 21.151 -23.791 1.00 52.03 202 THR A O 1
ATOM 1599 N N . THR A 1 203 ? 42.872 22.675 -22.724 1.00 52.38 203 THR A N 1
ATOM 1600 C CA . THR A 1 203 ? 43.181 23.769 -23.669 1.00 52.38 203 THR A CA 1
ATOM 1601 C C . THR A 1 203 ? 43.460 25.077 -22.929 1.00 52.38 203 THR A C 1
ATOM 1603 O O . THR A 1 203 ? 42.820 26.091 -23.183 1.00 52.38 203 THR A O 1
ATOM 1606 N N . PHE A 1 204 ? 44.407 25.052 -21.985 1.00 46.56 204 PHE A N 1
ATOM 1607 C CA . PHE A 1 204 ? 44.942 26.266 -21.347 1.00 46.56 204 PHE A CA 1
ATOM 1608 C C . PHE A 1 204 ? 46.484 26.313 -21.325 1.00 46.56 204 PHE A C 1
ATOM 1610 O O . PHE A 1 204 ? 47.067 26.983 -20.487 1.00 46.56 204 PHE A O 1
ATOM 1617 N N . CYS A 1 205 ? 47.175 25.611 -22.235 1.00 52.19 205 CYS A N 1
ATOM 1618 C CA . CYS A 1 205 ? 48.647 25.553 -22.214 1.00 52.19 205 CYS A CA 1
ATOM 1619 C C . CYS A 1 205 ? 49.352 25.974 -23.519 1.00 52.19 205 CYS A C 1
ATOM 1621 O O . CYS A 1 205 ? 50.540 25.713 -23.664 1.00 52.19 205 CYS A O 1
ATOM 1623 N N . LEU A 1 206 ? 48.664 26.624 -24.468 1.00 51.06 206 LEU A N 1
ATOM 1624 C CA . LEU A 1 206 ? 49.255 27.016 -25.763 1.00 51.06 206 LEU A CA 1
ATOM 1625 C C . LEU A 1 206 ? 48.886 28.442 -26.214 1.00 51.06 206 LEU A C 1
ATOM 1627 O O . LEU A 1 206 ? 48.603 28.665 -27.385 1.00 51.06 206 LEU A O 1
ATOM 1631 N N . LEU A 1 207 ? 48.873 29.420 -25.300 1.00 50.59 207 LEU A N 1
ATOM 1632 C CA . LEU A 1 207 ? 48.717 30.835 -25.685 1.00 50.59 207 LEU A CA 1
ATOM 1633 C C . LEU A 1 207 ? 49.393 31.834 -24.728 1.00 50.59 207 LEU A C 1
ATOM 1635 O O . LEU A 1 207 ? 48.874 32.917 -24.494 1.00 50.59 207 LEU A O 1
ATOM 1639 N N . LEU A 1 208 ? 50.571 31.485 -24.203 1.00 47.22 208 LEU A N 1
ATOM 1640 C CA . LEU A 1 208 ? 51.561 32.464 -23.738 1.00 47.22 208 LEU A CA 1
ATOM 1641 C C . LEU A 1 208 ? 52.952 32.051 -24.257 1.00 47.22 208 LEU A C 1
ATOM 1643 O O . LEU A 1 208 ? 53.716 31.342 -23.601 1.00 47.22 208 LEU A O 1
ATOM 1647 N N . SER A 1 209 ? 53.245 32.464 -25.485 1.00 48.59 209 SER A N 1
ATOM 1648 C CA . SER A 1 209 ? 54.580 32.759 -26.016 1.00 48.59 209 SER A CA 1
ATOM 1649 C C . SER A 1 209 ? 54.423 33.902 -27.003 1.00 48.59 209 SER A C 1
ATOM 1651 O O . SER A 1 209 ? 53.401 33.886 -27.726 1.00 48.59 209 SER A O 1
#

Sequence (209 aa):
MESVGQMKQRHKLELRDLQGQTKALAKKLKKDNLSKKEIEQRVAELEKSTASRHATELQTIMQALKVSEEAPDVTPASAPVVVEEKSNARLEKAQRKRDKKRQEERDRQDRIAFESQNVVSQRQIEIDAISNQLTSLNLVIKEIPSDGHCMYHAVADQLKLTGRLATVTVPATPSSSLTSRARTLILRYDKRLPHICVLTLTTFCLLLS

Nearest PDB structures (foldseek):
  6vme-assembly2_F  TM=6.788E-01  e=4.637E+00  Homo sapiens
  6vme-assembly4_H  TM=6.777E-01  e=5.283E+00  Homo sapiens

InterPro domains:
  IPR003323 OTU domain [PS50802] (139-209)
  IPR038765 Papain-like cysteine peptidase superfamily [SSF54001] (123-159)

Secondary structure (DSSP, 8-state):
---HHHHHHHHHHHHHHHHHHHHHHHHHHHHH---HHHHHHHHHHHHHHHHHHHHHHHHHHHHHHHTTS--------------HHHHHHHHHHHHHHHHHHHHHHHHHHHHHHHHHHH---HHHHHHHHHHHHHHTTT--------STTHHHHHHHHHHHHTT-S--------SS--HHHHHHHHHHHHTTS-TT----SSS-SSSS--

pLDDT: mean 74.81, std 18.83, range [28.84, 95.62]